Protein AF-A0ABD1HTP5-F1 (afdb_monomer)

Radius of gyration: 23.33 Å; Cα contacts (8 Å, |Δi|>4): 191; chains: 1; bounding box: 54×55×56 Å

Structure (mmCIF, N/CA/C/O backbone):
data_AF-A0ABD1HTP5-F1
#
_entry.id   AF-A0ABD1HTP5-F1
#
loop_
_atom_site.group_PDB
_atom_site.id
_atom_site.type_symbol
_atom_site.label_atom_id
_atom_site.label_alt_id
_atom_site.label_comp_id
_atom_site.label_asym_id
_atom_site.label_entity_id
_atom_site.label_seq_id
_atom_site.pdbx_PDB_ins_code
_atom_site.Cartn_x
_atom_site.Cartn_y
_atom_site.Cartn_z
_atom_site.occupancy
_atom_site.B_iso_or_equiv
_atom_site.auth_seq_id
_atom_site.auth_comp_id
_atom_site.auth_asym_id
_atom_site.auth_atom_id
_atom_site.pdbx_PDB_model_num
ATOM 1 N N . MET A 1 1 ? 13.073 -10.883 -16.642 1.00 30.11 1 MET A N 1
ATOM 2 C CA . MET A 1 1 ? 13.805 -9.661 -16.238 1.00 30.11 1 MET A CA 1
ATOM 3 C C . MET A 1 1 ? 13.783 -9.628 -14.729 1.00 30.11 1 MET A C 1
ATOM 5 O O . MET A 1 1 ? 12.700 -9.683 -14.165 1.00 30.11 1 MET A O 1
ATOM 9 N N . GLU A 1 2 ? 14.945 -9.640 -14.088 1.00 24.88 2 GLU A N 1
ATOM 10 C CA . GLU A 1 2 ? 15.027 -9.701 -12.629 1.00 24.88 2 GLU A CA 1
ATOM 11 C C . GLU A 1 2 ? 14.755 -8.311 -12.057 1.00 24.88 2 GLU A C 1
ATOM 13 O O . GLU A 1 2 ? 15.610 -7.430 -12.063 1.00 24.88 2 GLU A O 1
ATOM 18 N N . PHE A 1 3 ? 13.526 -8.103 -11.598 1.00 29.45 3 PHE A N 1
ATOM 19 C CA . PHE A 1 3 ? 13.296 -7.165 -10.514 1.00 29.45 3 PHE A CA 1
ATOM 20 C C . PHE A 1 3 ? 13.726 -7.912 -9.261 1.00 29.45 3 PHE A C 1
ATOM 22 O O . PHE A 1 3 ? 12.955 -8.727 -8.761 1.00 29.45 3 PHE A O 1
ATOM 29 N N . TYR A 1 4 ? 14.958 -7.717 -8.780 1.00 33.66 4 TYR A N 1
ATOM 30 C CA . TYR A 1 4 ? 15.240 -8.214 -7.438 1.00 33.66 4 TYR A CA 1
ATOM 31 C C . TYR A 1 4 ? 14.378 -7.376 -6.499 1.00 33.66 4 TYR A C 1
ATOM 33 O O . TYR A 1 4 ? 14.560 -6.166 -6.416 1.00 33.66 4 TYR A O 1
ATOM 41 N N . GLN A 1 5 ? 13.385 -8.002 -5.882 1.00 36.75 5 GLN A N 1
ATOM 42 C CA . GLN A 1 5 ? 12.885 -7.598 -4.576 1.00 36.75 5 GLN A CA 1
ATOM 43 C C . GLN A 1 5 ? 13.892 -8.144 -3.549 1.00 36.75 5 GLN A C 1
ATOM 45 O O . GLN A 1 5 ? 14.548 -9.159 -3.792 1.00 36.75 5 GLN A O 1
ATOM 50 N N . THR A 1 6 ? 14.131 -7.404 -2.473 1.00 35.84 6 THR A N 1
ATOM 51 C CA . THR A 1 6 ? 15.317 -7.516 -1.610 1.00 35.84 6 THR A CA 1
ATOM 52 C C . THR A 1 6 ? 15.242 -8.661 -0.606 1.00 35.84 6 THR A C 1
ATOM 54 O O . THR A 1 6 ? 14.397 -8.691 0.279 1.00 35.84 6 THR A O 1
ATOM 57 N N . LYS A 1 7 ? 16.146 -9.633 -0.749 1.00 36.25 7 LYS A N 1
ATOM 58 C CA . LYS A 1 7 ? 17.287 -9.883 0.140 1.00 36.25 7 LYS A CA 1
ATOM 59 C C . LYS A 1 7 ? 18.210 -10.872 -0.563 1.00 36.25 7 LYS A C 1
ATOM 61 O O . LYS A 1 7 ? 17.843 -11.999 -0.850 1.00 36.25 7 LYS A O 1
ATOM 66 N N . GLY A 1 8 ? 19.413 -10.394 -0.836 1.00 30.92 8 GLY A N 1
ATOM 67 C CA . GLY A 1 8 ? 20.577 -11.177 -1.204 1.00 30.92 8 GLY A CA 1
ATOM 68 C C . GLY A 1 8 ? 21.774 -10.431 -0.637 1.00 30.92 8 GLY A C 1
ATOM 69 O O . GLY A 1 8 ? 22.011 -9.273 -0.971 1.00 30.92 8 GLY A O 1
ATOM 70 N N . SER A 1 9 ? 22.463 -11.060 0.306 1.00 42.72 9 SER A N 1
ATOM 71 C CA . SER A 1 9 ? 23.685 -10.550 0.919 1.00 42.72 9 SER A CA 1
ATOM 72 C C . SER A 1 9 ? 24.765 -10.310 -0.141 1.00 42.72 9 SER A C 1
ATOM 74 O O . SER A 1 9 ? 25.333 -11.280 -0.631 1.00 42.72 9 SER A O 1
ATOM 76 N N . ALA A 1 10 ? 25.080 -9.045 -0.442 1.00 40.03 10 ALA A N 1
ATOM 77 C CA . ALA A 1 10 ? 26.445 -8.522 -0.610 1.00 40.03 10 ALA A CA 1
ATOM 78 C C . ALA A 1 10 ? 26.427 -7.037 -1.028 1.00 40.03 10 ALA A C 1
ATOM 80 O O . ALA A 1 10 ? 25.951 -6.693 -2.105 1.00 40.03 10 ALA A O 1
ATOM 81 N N . GLY A 1 11 ? 27.038 -6.178 -0.204 1.00 41.12 11 GLY A N 1
ATOM 82 C CA . GLY A 1 11 ? 27.537 -4.861 -0.618 1.00 41.12 11 GLY A CA 1
ATOM 83 C C . GLY A 1 11 ? 26.779 -3.652 -0.061 1.00 41.12 11 GLY A C 1
ATOM 84 O O . GLY A 1 11 ? 25.795 -3.211 -0.643 1.00 41.12 11 GLY A O 1
ATOM 85 N N . SER A 1 12 ? 27.354 -3.047 0.988 1.00 42.56 12 SER A N 1
ATOM 86 C CA . SER A 1 12 ? 26.985 -1.768 1.628 1.00 42.56 12 SER A CA 1
ATOM 87 C C . SER A 1 12 ? 25.948 -1.867 2.758 1.00 42.56 12 SER A C 1
ATOM 89 O O . SER A 1 12 ? 24.814 -2.290 2.561 1.00 42.56 12 SER A O 1
ATOM 91 N N . SER A 1 13 ? 26.359 -1.481 3.973 1.00 51.62 13 SER A N 1
ATOM 92 C CA . SER A 1 13 ? 25.491 -1.420 5.156 1.00 51.62 13 SER A CA 1
ATOM 93 C C . SER A 1 13 ? 24.371 -0.384 4.963 1.00 51.62 13 SER A C 1
ATOM 95 O O . SER A 1 13 ? 24.552 0.592 4.237 1.00 51.62 13 SER A O 1
ATOM 97 N N . ARG A 1 14 ? 23.222 -0.561 5.638 1.00 50.78 14 ARG A N 1
ATOM 98 C CA . ARG A 1 14 ? 22.054 0.353 5.597 1.00 50.78 14 ARG A CA 1
ATOM 99 C C . ARG A 1 14 ? 22.420 1.857 5.643 1.00 50.78 14 ARG A C 1
ATOM 101 O O . ARG A 1 14 ? 21.868 2.611 4.845 1.00 50.78 14 ARG A O 1
ATOM 108 N N . PRO A 1 15 ? 23.390 2.312 6.469 1.00 54.56 15 PRO A N 1
ATOM 109 C CA . PRO A 1 15 ? 23.844 3.706 6.459 1.00 54.56 15 PRO A CA 1
ATOM 110 C C . PRO A 1 15 ? 24.535 4.138 5.157 1.00 54.56 15 PRO A C 1
ATOM 112 O O . PRO A 1 15 ? 24.412 5.284 4.743 1.00 54.56 15 PRO A O 1
ATOM 115 N N . ALA A 1 16 ? 25.269 3.242 4.500 1.00 58.47 16 ALA A N 1
ATOM 116 C CA . ALA A 1 16 ? 26.078 3.562 3.331 1.00 58.47 16 ALA A CA 1
ATOM 117 C C . ALA A 1 16 ? 25.258 3.632 2.028 1.00 58.47 16 ALA A C 1
ATOM 119 O O . ALA A 1 16 ? 25.588 4.431 1.153 1.00 58.47 16 ALA A O 1
ATOM 120 N N . GLN A 1 17 ? 24.161 2.876 1.906 1.00 54.62 17 GLN A N 1
ATOM 121 C CA . GLN A 1 17 ? 23.213 3.038 0.791 1.00 54.62 17 GLN A CA 1
ATOM 122 C C . GLN A 1 17 ? 22.410 4.341 0.905 1.00 54.62 17 GLN A C 1
ATOM 124 O O . GLN A 1 17 ? 22.293 5.066 -0.082 1.00 54.62 17 GLN A O 1
ATOM 129 N N . LEU A 1 18 ? 21.923 4.668 2.108 1.00 59.44 18 LEU A N 1
ATOM 130 C CA . LEU A 1 18 ? 21.241 5.937 2.386 1.00 59.44 18 LEU A CA 1
ATOM 131 C C . LEU A 1 18 ? 22.164 7.129 2.112 1.00 59.44 18 LEU A C 1
ATOM 133 O O . LEU A 1 18 ? 21.825 7.978 1.294 1.00 59.44 18 LEU A O 1
ATOM 137 N N . ALA A 1 19 ? 23.382 7.112 2.660 1.00 64.88 19 ALA A N 1
ATOM 138 C CA . ALA A 1 19 ? 24.365 8.170 2.433 1.00 64.88 19 ALA A CA 1
ATOM 139 C C . ALA A 1 19 ? 24.792 8.296 0.959 1.00 64.88 19 ALA A C 1
ATOM 141 O O . ALA A 1 19 ? 25.148 9.382 0.507 1.00 64.88 19 ALA A O 1
ATOM 142 N N . SER A 1 20 ? 24.793 7.200 0.191 1.00 64.62 20 SER A N 1
ATOM 143 C CA . SER A 1 20 ? 25.080 7.254 -1.247 1.00 64.62 20 SER A CA 1
ATOM 144 C C . SER A 1 20 ? 23.920 7.843 -2.050 1.00 64.62 20 SER A C 1
ATOM 146 O O . SER A 1 20 ? 24.175 8.501 -3.054 1.00 64.62 20 SER A O 1
ATOM 148 N N . MET A 1 21 ? 22.671 7.602 -1.642 1.00 62.81 21 MET A N 1
ATOM 149 C CA . MET A 1 21 ? 21.487 8.146 -2.312 1.00 62.81 21 MET A CA 1
ATOM 150 C C . MET A 1 21 ? 21.296 9.630 -1.988 1.00 62.81 21 MET A C 1
ATOM 152 O O . MET A 1 21 ? 21.032 10.412 -2.894 1.00 62.81 21 MET A O 1
ATOM 156 N N . GLU A 1 22 ? 21.497 10.028 -0.731 1.00 65.75 22 GLU A N 1
ATOM 157 C CA . GLU A 1 22 ? 21.506 11.437 -0.308 1.00 65.75 22 GLU A CA 1
ATOM 158 C C . GLU A 1 22 ? 22.538 12.235 -1.120 1.00 65.75 22 GLU A C 1
ATOM 160 O O . GLU A 1 22 ? 22.186 13.211 -1.774 1.00 65.75 22 GLU A O 1
ATOM 165 N N . LYS A 1 23 ? 23.769 11.719 -1.253 1.00 63.28 23 LYS A N 1
ATOM 166 C CA . LYS A 1 23 ? 24.810 12.332 -2.100 1.00 63.28 23 LYS A CA 1
ATOM 167 C C . LYS A 1 23 ? 24.449 12.425 -3.586 1.00 63.28 23 LYS A C 1
ATOM 169 O O . LYS A 1 23 ? 24.935 13.328 -4.258 1.00 63.28 23 LYS A O 1
ATOM 174 N N . LEU A 1 24 ? 23.667 11.485 -4.125 1.00 58.06 24 LEU A N 1
ATOM 175 C CA . LEU A 1 24 ? 23.221 11.516 -5.527 1.00 58.06 24 LEU A CA 1
ATOM 176 C C . LEU A 1 24 ? 22.104 12.539 -5.752 1.00 58.06 24 LEU A C 1
ATOM 178 O O . LEU A 1 24 ? 22.014 13.108 -6.836 1.00 58.06 24 LEU A O 1
ATOM 182 N N . LEU A 1 25 ? 21.268 12.775 -4.740 1.00 55.31 25 LEU A N 1
ATOM 183 C CA . LEU A 1 25 ? 20.234 13.807 -4.768 1.00 55.31 25 LEU A CA 1
ATOM 184 C C . LEU A 1 25 ? 20.847 15.209 -4.640 1.00 55.31 25 LEU A C 1
ATOM 186 O O . LEU A 1 25 ? 20.409 16.117 -5.342 1.00 55.31 25 LEU A O 1
ATOM 190 N N . ASP A 1 26 ? 21.915 15.351 -3.852 1.00 53.19 26 ASP A N 1
ATOM 191 C CA . ASP A 1 26 ? 22.647 16.615 -3.678 1.00 53.19 26 ASP A CA 1
ATOM 192 C C . ASP A 1 26 ? 23.455 17.034 -4.925 1.00 53.19 26 ASP A C 1
ATOM 194 O O . ASP A 1 26 ? 23.770 18.208 -5.107 1.00 53.19 26 ASP A O 1
ATOM 198 N N . GLN A 1 27 ? 23.793 16.096 -5.819 1.00 45.62 27 GLN A N 1
ATOM 199 C CA . GLN A 1 27 ? 24.573 16.374 -7.036 1.00 45.62 27 GLN A CA 1
ATOM 200 C C . GLN A 1 27 ? 23.759 17.011 -8.181 1.00 45.62 27 GLN A C 1
ATOM 202 O O . GLN A 1 27 ? 24.355 17.419 -9.179 1.00 45.62 27 GLN A O 1
ATOM 207 N N . GLU A 1 28 ? 22.427 17.126 -8.065 1.00 44.72 28 GLU A N 1
ATOM 208 C CA . GLU A 1 28 ? 21.581 17.818 -9.059 1.00 44.72 28 GLU A CA 1
ATOM 209 C C . GLU A 1 28 ? 21.393 19.331 -8.777 1.00 44.72 28 GLU A C 1
ATOM 211 O O . GLU A 1 28 ? 20.853 20.019 -9.645 1.00 44.72 28 GLU A O 1
ATOM 216 N N . ASP A 1 29 ? 21.880 19.877 -7.650 1.00 38.38 29 ASP A N 1
ATOM 217 C CA . ASP A 1 29 ? 21.783 21.312 -7.330 1.00 38.38 29 ASP A CA 1
ATOM 218 C C . ASP A 1 29 ? 23.141 22.028 -7.433 1.00 38.38 29 ASP A C 1
ATOM 220 O O . ASP A 1 29 ? 24.016 21.941 -6.571 1.00 38.38 29 ASP A O 1
ATOM 224 N N . HIS A 1 30 ? 23.315 22.811 -8.499 1.00 36.47 30 HIS A N 1
ATOM 225 C CA . HIS A 1 30 ? 24.341 23.848 -8.550 1.00 36.47 30 HIS A CA 1
ATOM 226 C C . HIS A 1 30 ? 23.697 25.206 -8.271 1.00 36.47 30 HIS A C 1
ATOM 228 O O . HIS A 1 30 ? 23.290 25.914 -9.190 1.00 36.47 30 HIS A O 1
ATOM 234 N N . SER A 1 31 ? 23.588 25.546 -6.985 1.00 33.09 31 SER A N 1
ATOM 235 C CA . SER A 1 31 ? 23.608 26.909 -6.436 1.00 33.09 31 SER A CA 1
ATOM 236 C C . SER A 1 31 ? 23.800 26.810 -4.921 1.00 33.09 31 SER A C 1
ATOM 238 O O . SER A 1 31 ? 22.981 26.245 -4.209 1.00 33.09 31 SER A O 1
ATOM 240 N N . THR A 1 32 ? 24.940 27.305 -4.457 1.00 37.44 32 THR A N 1
ATOM 241 C CA . THR A 1 32 ? 25.409 27.308 -3.069 1.00 37.44 32 THR A CA 1
ATOM 242 C C . THR A 1 32 ? 24.556 28.208 -2.172 1.00 37.44 32 THR A C 1
ATOM 244 O O . THR A 1 32 ? 24.411 29.380 -2.506 1.00 37.44 32 THR A O 1
ATOM 247 N N . ASP A 1 33 ? 24.117 27.723 -1.007 1.00 29.59 33 ASP A N 1
ATOM 248 C CA . ASP A 1 33 ? 24.517 28.314 0.281 1.00 29.59 33 ASP A CA 1
ATOM 249 C C . ASP A 1 33 ? 24.257 27.344 1.448 1.00 29.59 33 ASP A C 1
ATOM 251 O O . ASP A 1 33 ? 23.371 26.492 1.381 1.00 29.59 33 ASP A O 1
ATOM 255 N N . GLY A 1 34 ? 25.100 27.417 2.476 1.00 36.75 34 GLY A N 1
ATOM 256 C CA . GLY A 1 34 ? 25.217 26.406 3.527 1.00 36.75 34 GLY A CA 1
ATOM 257 C C . GLY A 1 34 ? 24.045 26.343 4.509 1.00 36.75 34 GLY A C 1
ATOM 258 O O . GLY A 1 34 ? 23.500 27.367 4.903 1.00 36.75 34 GLY A O 1
ATOM 259 N N . LEU A 1 35 ? 23.724 25.130 4.973 1.00 30.05 35 LEU A N 1
ATOM 260 C CA . LEU A 1 35 ? 22.985 24.888 6.214 1.00 30.05 35 LEU A CA 1
ATOM 261 C C . LEU A 1 35 ? 23.272 23.485 6.769 1.00 30.05 35 LEU A C 1
ATOM 263 O O . LEU A 1 35 ? 23.691 22.569 6.068 1.00 30.05 35 LEU A O 1
ATOM 267 N N . GLU A 1 36 ? 23.139 23.409 8.084 1.00 29.23 36 GLU A N 1
ATOM 268 C CA . GLU A 1 36 ? 23.767 22.496 9.031 1.00 29.23 36 GLU A CA 1
ATOM 269 C C . GLU A 1 36 ? 23.431 21.005 8.862 1.00 29.23 36 GLU A C 1
ATOM 271 O O . GLU A 1 36 ? 22.380 20.611 8.360 1.00 29.23 36 GLU A O 1
ATOM 276 N N . LYS A 1 37 ? 24.344 20.156 9.362 1.00 32.12 37 LYS A N 1
ATOM 277 C CA . LYS A 1 37 ? 24.152 18.709 9.533 1.00 32.12 37 LYS A CA 1
ATOM 278 C C . LYS A 1 37 ? 22.992 18.449 10.500 1.00 32.12 37 LYS A C 1
ATOM 280 O O . LYS A 1 37 ? 23.215 18.304 11.700 1.00 32.12 37 LYS A O 1
ATOM 285 N N . ASN A 1 38 ? 21.775 18.345 9.980 1.00 30.09 38 ASN A N 1
ATOM 286 C CA . ASN A 1 38 ? 20.649 17.856 10.760 1.00 30.09 38 ASN A CA 1
ATOM 287 C C . ASN A 1 38 ? 20.789 16.348 10.988 1.00 30.09 38 ASN A C 1
ATOM 289 O O . ASN A 1 38 ? 20.780 15.534 10.065 1.00 30.09 38 ASN A O 1
ATOM 293 N N . SER A 1 39 ? 20.942 16.001 12.262 1.00 32.19 39 SER A N 1
ATOM 294 C CA . SER A 1 39 ? 20.705 14.676 12.817 1.00 32.19 39 SER A CA 1
ATOM 295 C C . SER A 1 39 ? 19.379 14.092 12.322 1.00 32.19 39 SER A C 1
ATOM 297 O O .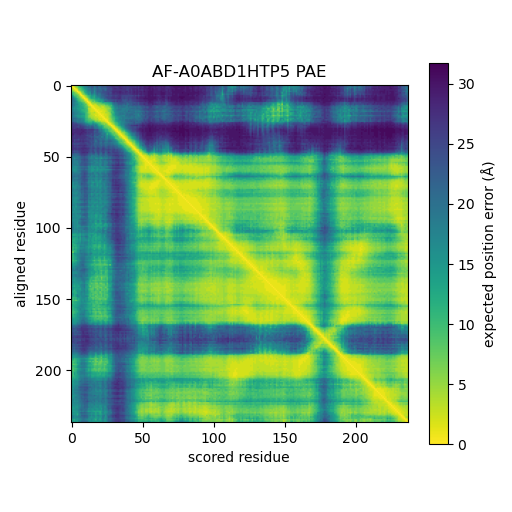 SER A 1 39 ? 18.397 14.817 12.170 1.00 32.19 39 SER A O 1
ATOM 299 N N . LEU A 1 40 ? 19.382 12.771 12.110 1.00 30.77 40 LEU A N 1
ATOM 300 C CA . LEU A 1 40 ? 18.222 11.936 11.781 1.00 30.77 40 LEU A CA 1
ATOM 301 C C . LEU A 1 40 ? 16.963 12.427 12.514 1.00 30.77 40 LEU A C 1
ATOM 303 O O . LEU A 1 40 ? 17.037 12.610 13.734 1.00 30.77 40 LEU A O 1
ATOM 307 N N . PRO A 1 41 ? 15.816 12.593 11.828 1.00 29.52 41 PRO A N 1
ATOM 308 C CA . PRO A 1 41 ? 14.569 12.835 12.524 1.00 29.52 41 PRO A CA 1
ATOM 309 C C . PRO A 1 41 ? 14.328 11.635 13.435 1.00 29.52 41 PRO A C 1
ATOM 311 O O . PRO A 1 41 ? 14.107 10.516 12.965 1.00 29.52 41 PRO A O 1
ATOM 314 N N . GLN A 1 42 ? 14.403 11.857 14.748 1.00 27.84 42 GLN A N 1
ATOM 315 C CA . GLN A 1 42 ? 13.669 10.996 15.655 1.00 27.84 42 GLN A CA 1
ATOM 316 C C . GLN A 1 42 ? 12.217 11.063 15.192 1.00 27.84 42 GLN A C 1
ATOM 318 O O . GLN A 1 42 ? 11.708 12.154 14.932 1.00 27.84 42 GLN A O 1
ATOM 323 N N . GLU A 1 43 ? 11.588 9.903 15.006 1.00 37.31 43 GLU A N 1
ATOM 324 C CA . GLU A 1 43 ? 10.147 9.827 14.802 1.00 37.31 43 GLU A CA 1
ATOM 325 C C . GLU A 1 43 ? 9.482 10.369 16.074 1.00 37.31 43 GLU A C 1
ATOM 327 O O . GLU A 1 43 ? 9.099 9.623 16.972 1.00 37.31 43 GLU A O 1
ATOM 332 N N . GLU A 1 44 ? 9.365 11.692 16.172 1.00 29.36 44 GLU A N 1
ATOM 333 C CA . GLU A 1 44 ? 8.285 12.302 16.918 1.00 29.36 44 GLU A CA 1
ATOM 334 C C . GLU A 1 44 ? 7.028 11.699 16.314 1.00 29.36 44 GLU A C 1
ATOM 336 O O . GLU A 1 44 ? 6.756 11.908 15.131 1.00 29.36 44 GLU A O 1
ATOM 341 N N . ASN A 1 45 ? 6.325 10.872 17.095 1.00 32.84 45 ASN A N 1
ATOM 342 C CA . ASN A 1 45 ? 5.004 10.376 16.741 1.00 32.84 45 ASN A CA 1
ATOM 343 C C . ASN A 1 45 ? 4.210 11.590 16.262 1.00 32.84 45 ASN A C 1
ATOM 345 O O . ASN A 1 45 ? 3.853 12.418 17.104 1.00 32.84 45 ASN A O 1
ATOM 349 N N . PRO A 1 46 ? 3.942 11.752 14.952 1.00 32.81 46 PRO A N 1
ATOM 350 C CA . PRO A 1 46 ? 3.096 12.842 14.543 1.00 32.81 46 P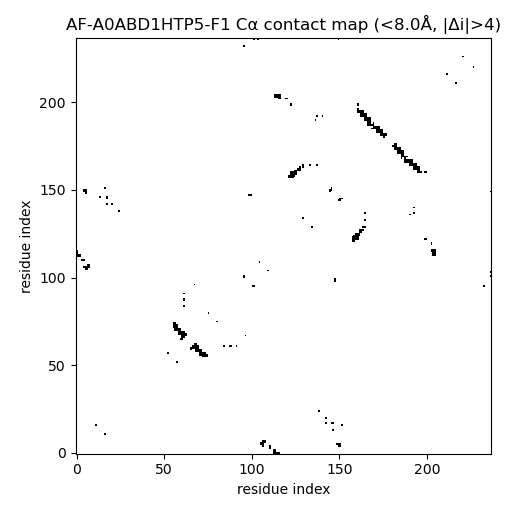RO A CA 1
ATOM 351 C C . PRO A 1 46 ? 1.761 12.486 15.168 1.00 32.81 46 PRO A C 1
ATOM 353 O O . PRO A 1 46 ? 1.198 11.432 14.854 1.00 32.81 46 PRO A O 1
ATOM 356 N N . THR A 1 47 ? 1.308 13.298 16.119 1.00 39.69 47 THR A N 1
ATOM 357 C CA . THR A 1 47 ? -0.028 13.211 16.688 1.00 39.69 47 THR A CA 1
ATOM 358 C C . THR A 1 47 ? -0.962 13.298 15.493 1.00 39.69 47 THR A C 1
ATOM 360 O O . THR A 1 47 ? -1.214 14.378 14.964 1.00 39.69 47 THR A O 1
ATOM 363 N N . LYS A 1 48 ? -1.341 12.142 14.936 1.00 56.50 48 LYS A N 1
ATOM 364 C CA . LYS A 1 48 ? -2.151 12.062 13.727 1.00 56.50 48 LYS A CA 1
ATOM 365 C C . LYS A 1 48 ? -3.442 12.755 14.113 1.00 56.50 48 LYS A C 1
ATOM 367 O O . LYS A 1 48 ? -4.188 12.193 14.909 1.00 56.50 48 LYS A O 1
ATOM 372 N N . GLU A 1 49 ? -3.683 13.961 13.602 1.00 63.09 49 GLU A N 1
ATOM 373 C CA . GLU A 1 49 ? -4.934 14.666 13.855 1.00 63.09 49 GLU A CA 1
ATOM 374 C C . GLU A 1 49 ? -6.083 13.742 13.447 1.00 63.09 49 GLU A C 1
ATOM 376 O O . GLU A 1 49 ? -6.284 13.424 12.266 1.00 63.09 49 GLU A O 1
ATOM 381 N N . LEU A 1 50 ? -6.776 13.213 14.454 1.00 78.06 50 LEU A N 1
ATOM 382 C CA . LEU A 1 50 ? -7.832 12.246 14.240 1.00 78.06 50 LEU A CA 1
ATOM 383 C C . LEU A 1 50 ? -8.988 12.947 13.536 1.00 78.06 50 LEU A C 1
ATOM 385 O O . LEU A 1 50 ? -9.399 14.056 13.884 1.00 78.06 50 LEU A O 1
ATOM 389 N N . LYS A 1 51 ? -9.520 12.292 12.506 1.00 82.31 51 LYS A N 1
ATOM 390 C CA . LYS A 1 51 ? -10.650 12.838 11.762 1.00 82.31 51 LYS A CA 1
ATOM 391 C C . LYS A 1 51 ? -11.883 12.843 12.656 1.00 82.31 51 LYS A C 1
ATOM 393 O O . LYS A 1 51 ? -12.116 11.911 13.418 1.00 82.31 51 LYS A O 1
ATOM 398 N N . LYS A 1 52 ? -12.733 13.855 12.490 1.00 85.44 52 LYS A N 1
ATOM 399 C CA . LYS A 1 52 ? -14.073 13.824 13.083 1.00 85.44 52 LYS A CA 1
ATOM 400 C C . LYS A 1 52 ? -14.832 12.618 12.525 1.00 85.44 52 LYS A C 1
ATOM 402 O O . LYS A 1 52 ? -14.921 12.453 11.307 1.00 85.44 52 LYS A O 1
ATOM 407 N N . LEU A 1 53 ? -15.339 11.777 13.420 1.00 87.38 53 LEU A N 1
ATOM 408 C CA . LEU A 1 53 ? -16.109 10.591 13.065 1.00 87.38 53 LEU A CA 1
ATOM 409 C C . LEU A 1 53 ? -17.592 10.949 12.875 1.00 87.38 53 LEU A C 1
ATOM 411 O O . LEU A 1 53 ? -18.085 11.874 13.525 1.00 87.38 53 LEU A O 1
ATOM 415 N N . PRO A 1 54 ? -18.315 10.240 11.991 1.00 90.88 54 PRO A N 1
ATOM 416 C CA . PRO A 1 54 ? -19.762 10.368 11.899 1.00 90.88 54 PRO A CA 1
ATOM 417 C C . PRO A 1 54 ? -20.449 9.868 13.186 1.00 90.88 54 PRO A C 1
ATOM 419 O O . PRO A 1 54 ? -19.854 9.096 13.946 1.00 90.88 54 PRO A O 1
ATOM 422 N N . PRO A 1 55 ? -21.713 10.266 13.427 1.00 89.75 55 PRO A N 1
ATOM 423 C CA . PRO A 1 55 ? -22.488 9.774 14.563 1.00 89.75 55 PRO A CA 1
ATOM 424 C C . PRO A 1 55 ? -22.559 8.242 14.572 1.00 89.75 55 PRO A C 1
ATOM 426 O O . PRO A 1 55 ? -22.763 7.625 13.528 1.00 89.75 55 PRO A O 1
ATOM 429 N N . GLY A 1 56 ? -22.409 7.628 15.748 1.00 91.25 56 GLY A N 1
ATOM 430 C CA . GLY A 1 56 ? -22.436 6.167 15.901 1.00 91.25 56 GLY A CA 1
ATOM 431 C C . GLY A 1 56 ? -21.063 5.488 15.871 1.00 91.25 56 GLY A C 1
ATOM 432 O O . GLY A 1 56 ? -20.987 4.277 16.060 1.00 91.25 56 GLY A O 1
ATOM 433 N N . LEU A 1 57 ? -19.975 6.237 15.665 1.00 94.38 57 LEU A N 1
ATOM 434 C CA . LEU A 1 57 ? -18.603 5.729 15.730 1.00 94.38 57 LEU A CA 1
ATOM 435 C C . LEU A 1 57 ? -17.800 6.462 16.808 1.00 94.38 57 LEU A C 1
ATOM 437 O O . LEU A 1 57 ? -17.984 7.659 17.027 1.00 94.38 57 LEU A O 1
ATOM 441 N N . LYS A 1 58 ? -16.882 5.746 17.459 1.00 93.75 58 LYS A N 1
ATOM 442 C CA . LYS A 1 58 ? -15.932 6.307 18.426 1.00 93.75 58 LYS A CA 1
ATOM 443 C C . LYS A 1 58 ? -14.537 5.722 18.237 1.00 93.75 58 LYS A C 1
ATOM 445 O O . LYS A 1 58 ? -14.383 4.634 17.681 1.00 93.75 58 LYS A O 1
ATOM 450 N N . TYR A 1 59 ? -13.539 6.453 18.718 1.00 92.88 59 TYR A N 1
ATOM 451 C CA . TYR A 1 59 ? -12.181 5.940 18.834 1.00 92.88 59 TYR A CA 1
ATOM 452 C C . TYR A 1 59 ? -12.042 5.078 20.090 1.00 92.88 59 TYR A C 1
ATOM 454 O O . TYR A 1 59 ? -12.556 5.426 21.152 1.00 92.88 59 TYR A O 1
ATOM 462 N N . ALA A 1 60 ? -11.338 3.964 19.941 1.00 92.25 60 ALA A N 1
ATOM 463 C CA . ALA A 1 60 ? -10.758 3.179 21.020 1.00 92.25 60 ALA A CA 1
ATOM 464 C C . ALA A 1 60 ? -9.269 2.970 20.713 1.00 92.25 60 ALA A C 1
ATOM 466 O O . ALA A 1 60 ? -8.826 3.217 19.590 1.00 92.25 60 ALA A O 1
ATOM 467 N N . TYR A 1 61 ? -8.488 2.535 21.695 1.00 92.31 61 TYR A N 1
ATOM 468 C CA . TYR A 1 61 ? -7.030 2.512 21.589 1.00 92.31 61 TYR A CA 1
ATOM 469 C C . TYR A 1 61 ? -6.483 1.166 22.045 1.00 92.31 61 TYR A C 1
ATOM 471 O O . TYR A 1 61 ? -6.870 0.667 23.097 1.00 92.31 61 TYR A O 1
ATOM 479 N N . LEU A 1 62 ? -5.601 0.579 21.233 1.00 90.44 62 LEU A N 1
ATOM 480 C CA . LEU A 1 62 ? -4.928 -0.689 21.550 1.00 90.44 62 LEU A CA 1
ATOM 481 C C . LEU A 1 62 ? -3.541 -0.479 22.170 1.00 90.44 62 LEU A C 1
ATOM 483 O O . LEU A 1 62 ? -2.945 -1.415 22.699 1.00 90.44 62 LEU A O 1
ATOM 487 N N . GLY A 1 63 ? -2.989 0.727 22.051 1.00 85.81 63 GLY A N 1
ATOM 488 C CA . GLY A 1 63 ? -1.701 1.093 22.616 1.00 85.81 63 GLY A CA 1
ATOM 489 C C . GLY A 1 63 ? -1.840 1.924 23.892 1.00 85.81 63 GLY A C 1
ATOM 490 O O . GLY A 1 63 ? -2.898 2.471 24.202 1.00 85.81 63 GLY A O 1
ATOM 491 N N . LYS A 1 64 ? -0.738 2.033 24.641 1.00 84.25 64 LYS A N 1
ATOM 492 C CA . LYS A 1 64 ? -0.645 2.937 25.799 1.00 84.25 64 LYS A CA 1
ATOM 493 C C . LYS A 1 64 ? -0.727 4.392 25.335 1.00 84.25 64 LYS A C 1
ATOM 495 O O . LYS A 1 64 ? -0.407 4.673 24.183 1.00 84.25 64 LYS A O 1
ATOM 500 N N . GLU A 1 65 ? -1.126 5.295 26.229 1.00 84.12 65 GLU A N 1
ATOM 501 C CA . GLU A 1 65 ? -1.148 6.745 25.956 1.00 84.12 65 GLU A CA 1
ATOM 502 C C . GLU A 1 65 ? -1.965 7.109 24.701 1.00 84.12 65 GLU A C 1
ATOM 504 O O . GLU A 1 65 ? -1.564 7.953 23.909 1.00 84.12 65 GLU A O 1
ATOM 509 N N . GLU A 1 66 ? -3.097 6.426 24.487 1.00 83.00 66 GLU A N 1
ATOM 510 C CA . GLU A 1 66 ? -3.984 6.652 23.332 1.00 83.00 66 GLU A CA 1
ATOM 511 C C . GLU A 1 66 ? -3.303 6.441 21.963 1.00 83.00 66 GLU A C 1
ATOM 513 O O . GLU A 1 66 ? -3.685 7.006 20.936 1.00 83.00 66 GLU A O 1
ATOM 518 N N . THR A 1 67 ? -2.293 5.572 21.915 1.00 85.38 67 THR A N 1
ATOM 519 C CA . THR A 1 67 ? -1.677 5.149 20.654 1.00 85.38 67 THR A CA 1
ATOM 520 C C . THR A 1 67 ? -2.479 4.027 19.985 1.00 85.38 67 THR A C 1
ATOM 522 O O . THR A 1 67 ? -3.282 3.334 20.609 1.00 85.38 67 THR A O 1
ATOM 525 N N . MET A 1 68 ? -2.265 3.835 18.678 1.00 86.00 68 MET A N 1
ATOM 526 C CA . MET A 1 68 ? -2.932 2.793 17.876 1.00 86.00 68 MET A CA 1
ATOM 527 C C . MET A 1 68 ? -4.474 2.895 17.897 1.00 86.00 68 MET A C 1
ATOM 529 O O . MET A 1 68 ? -5.156 1.992 18.394 1.00 86.00 68 MET A O 1
ATOM 533 N N . PRO A 1 69 ? -5.034 3.998 17.361 1.00 90.69 69 PRO A N 1
ATOM 534 C CA . PRO A 1 69 ? -6.473 4.219 17.334 1.00 90.69 69 PRO A CA 1
ATOM 535 C C . PRO A 1 69 ? -7.177 3.212 16.418 1.00 90.69 69 PRO A C 1
ATOM 537 O O . PRO A 1 69 ? -6.800 3.031 15.258 1.00 90.69 69 PRO A O 1
ATOM 540 N N . VAL A 1 70 ? -8.258 2.627 16.919 1.00 91.44 70 VAL A N 1
ATOM 541 C CA . VAL A 1 70 ? -9.241 1.846 16.164 1.00 91.44 70 VAL A CA 1
ATOM 542 C C . VAL A 1 70 ? -10.596 2.541 16.223 1.00 91.44 70 VAL A C 1
ATOM 544 O O . VAL A 1 70 ? -10.917 3.231 17.188 1.00 91.44 70 VAL A O 1
ATOM 547 N N . ILE A 1 71 ? -11.398 2.385 15.173 1.00 93.50 71 ILE A N 1
ATOM 548 C CA . ILE A 1 71 ? -12.746 2.953 15.115 1.00 93.50 71 ILE A CA 1
ATOM 549 C C . ILE A 1 71 ? -13.735 1.826 15.386 1.00 93.50 71 ILE A C 1
ATOM 551 O O . ILE A 1 71 ? -13.767 0.843 14.647 1.00 93.50 71 ILE A O 1
ATOM 555 N N . ILE A 1 72 ? -14.543 1.982 16.430 1.00 94.31 72 ILE A N 1
ATOM 556 C CA . ILE A 1 72 ? -15.577 1.020 16.816 1.00 94.31 72 ILE A CA 1
ATOM 557 C C . ILE A 1 72 ? -16.947 1.694 16.856 1.00 94.31 72 ILE A C 1
ATOM 559 O O . ILE A 1 72 ? -17.061 2.921 16.897 1.00 94.31 72 ILE A O 1
ATOM 563 N N . ASN A 1 73 ? -18.006 0.889 16.835 1.00 94.44 73 ASN A N 1
ATOM 564 C CA . ASN A 1 73 ? -19.365 1.399 16.968 1.00 94.44 73 ASN A CA 1
ATOM 565 C C . ASN A 1 73 ? -19.591 1.915 18.401 1.00 94.44 73 ASN A C 1
ATOM 567 O O . ASN A 1 73 ? -19.318 1.217 19.377 1.00 94.44 73 ASN A O 1
ATOM 571 N N . SER A 1 74 ? -20.088 3.145 18.532 1.00 94.06 74 SER A N 1
ATOM 572 C CA . SER A 1 74 ? -20.315 3.794 19.826 1.00 94.06 74 SER A CA 1
ATOM 573 C C . SER A 1 74 ? -21.516 3.233 20.594 1.00 94.06 74 SER A C 1
ATOM 575 O O . SER A 1 74 ? -21.679 3.550 21.766 1.00 94.06 74 SER A O 1
ATOM 577 N N . GLN A 1 75 ? -22.362 2.431 19.944 1.00 94.88 75 GLN A N 1
ATOM 578 C CA . GLN A 1 75 ? -23.555 1.798 20.516 1.00 94.88 75 GLN A CA 1
ATOM 579 C C . GLN A 1 75 ? -23.292 0.369 21.022 1.00 94.88 75 GLN A C 1
ATOM 581 O O . GLN A 1 75 ? -24.231 -0.336 21.394 1.00 94.88 75 GLN A O 1
ATOM 586 N N . LEU A 1 76 ? -22.038 -0.098 21.010 1.00 93.62 76 LEU A N 1
ATOM 587 C CA . LEU A 1 76 ? -21.694 -1.391 21.597 1.00 93.62 76 LEU A CA 1
ATOM 588 C C . LEU A 1 76 ? -21.963 -1.374 23.106 1.00 93.62 76 LEU A C 1
ATOM 590 O O . LEU A 1 76 ? -21.614 -0.432 23.811 1.00 93.62 76 LEU A O 1
ATOM 594 N N . THR A 1 77 ? -22.574 -2.445 23.609 1.00 95.75 77 THR A N 1
ATOM 595 C CA . THR A 1 77 ? -22.669 -2.695 25.052 1.00 95.75 77 THR A CA 1
ATOM 596 C C . THR A 1 77 ? -21.273 -2.917 25.625 1.00 95.75 77 THR A C 1
ATOM 598 O O . THR A 1 77 ? -20.466 -3.574 24.964 1.00 95.75 77 THR A O 1
ATOM 601 N N . GLN A 1 78 ? -21.034 -2.505 26.870 1.00 94.38 78 GLN A N 1
ATOM 602 C CA . GLN A 1 78 ? -19.727 -2.619 27.526 1.00 94.38 78 GLN A CA 1
ATOM 603 C C . GLN A 1 78 ? -19.087 -4.016 27.389 1.00 94.38 78 GLN A C 1
ATOM 605 O O . GLN A 1 78 ? -17.945 -4.119 26.959 1.00 94.38 78 GLN A O 1
ATOM 610 N N . GLY A 1 79 ? -19.834 -5.100 27.636 1.00 96.25 79 GLY A N 1
ATOM 611 C CA . GLY A 1 79 ? -19.292 -6.462 27.502 1.00 96.25 79 GLY A CA 1
ATOM 612 C C . GLY A 1 79 ? -18.822 -6.814 26.081 1.00 96.25 79 GLY A C 1
ATOM 613 O O . G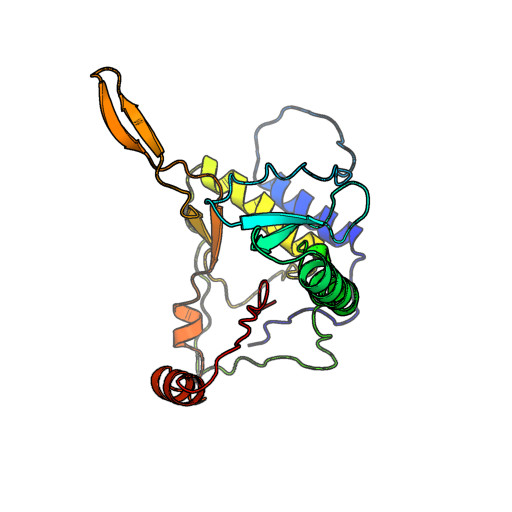LY A 1 79 ? -17.748 -7.378 25.906 1.00 96.25 79 GLY A O 1
ATOM 614 N N . ARG A 1 80 ? -19.578 -6.416 25.047 1.00 94.00 80 ARG A N 1
ATOM 615 C CA . ARG A 1 80 ? -19.191 -6.628 23.636 1.00 94.00 80 ARG A CA 1
ATOM 616 C C . ARG A 1 80 ? -17.984 -5.792 23.234 1.00 94.00 80 ARG A C 1
ATOM 618 O O . ARG A 1 80 ? -17.179 -6.232 22.420 1.00 94.00 80 ARG A O 1
ATOM 625 N N . GLU A 1 81 ? -17.888 -4.579 23.764 1.00 95.12 81 GLU A N 1
ATOM 626 C CA . GLU A 1 81 ? -16.727 -3.721 23.554 1.00 95.12 81 GLU A CA 1
ATOM 627 C C . GLU A 1 81 ? -15.473 -4.358 24.158 1.00 95.12 81 GLU A C 1
ATOM 629 O O . GLU A 1 81 ? -14.473 -4.496 23.461 1.00 95.12 81 GLU A O 1
ATOM 634 N N . GLU A 1 82 ? -15.542 -4.845 25.396 1.00 95.62 82 GLU A N 1
ATOM 635 C CA . GLU A 1 82 ? -14.429 -5.545 26.046 1.00 95.62 82 GLU A CA 1
ATOM 636 C C . GLU A 1 82 ? -14.014 -6.820 25.290 1.00 95.62 82 GLU A C 1
ATOM 638 O O . GLU A 1 82 ? -12.824 -7.080 25.110 1.00 95.62 82 GLU A O 1
ATOM 643 N N . GLU A 1 83 ? -14.975 -7.614 24.811 1.00 95.81 83 GLU A N 1
ATOM 644 C CA . GLU A 1 83 ? -14.704 -8.794 23.979 1.00 95.81 83 GLU A CA 1
ATOM 645 C C . GLU A 1 83 ? -14.021 -8.428 22.655 1.00 95.81 83 GLU A C 1
ATOM 647 O O . GLU A 1 83 ? -13.030 -9.060 22.275 1.00 95.81 83 GLU A O 1
ATOM 652 N N . LEU A 1 84 ? -14.511 -7.390 21.971 1.00 94.62 84 LEU A N 1
ATOM 653 C CA . LEU A 1 84 ? -13.917 -6.889 20.733 1.00 94.62 84 LEU A CA 1
ATOM 654 C C . LEU A 1 84 ? -12.478 -6.423 20.968 1.00 94.62 84 LEU A C 1
ATOM 656 O O . LEU A 1 84 ? -11.580 -6.813 20.221 1.00 94.62 84 LEU A O 1
ATOM 660 N N . MET A 1 85 ? -12.249 -5.632 22.016 1.00 95.19 85 MET A N 1
ATOM 661 C CA . MET A 1 85 ? -10.924 -5.109 22.341 1.00 95.19 85 MET A CA 1
ATOM 662 C C . MET A 1 85 ? -9.933 -6.236 22.636 1.00 95.19 85 MET A C 1
ATOM 664 O O . MET A 1 85 ? -8.853 -6.240 22.054 1.00 95.19 85 MET A O 1
ATOM 668 N N . LYS A 1 86 ? -10.324 -7.271 23.393 1.00 95.44 86 LYS A N 1
ATOM 669 C CA . LYS A 1 86 ? -9.474 -8.457 23.629 1.00 95.44 86 LYS A CA 1
ATOM 670 C C . LYS A 1 86 ? -9.063 -9.159 22.333 1.00 95.44 86 LYS A C 1
ATOM 672 O O . LYS A 1 86 ? -7.926 -9.615 22.195 1.00 95.44 86 LYS A O 1
ATOM 677 N N . VAL A 1 87 ? -9.981 -9.276 21.370 1.00 94.50 87 VAL A N 1
ATOM 678 C CA . VAL A 1 87 ? -9.664 -9.873 20.063 1.00 94.50 87 VAL A CA 1
ATOM 679 C C . VAL A 1 87 ? -8.687 -8.991 19.292 1.00 94.50 87 VAL A C 1
ATOM 681 O O . VAL A 1 87 ? -7.714 -9.516 18.751 1.00 94.50 87 VAL A O 1
ATOM 684 N N . LEU A 1 88 ? -8.927 -7.678 19.260 1.00 93.25 88 LEU A N 1
ATOM 685 C CA . LEU A 1 88 ? -8.079 -6.707 18.567 1.00 93.25 88 LEU A CA 1
ATOM 686 C C . LEU A 1 88 ? -6.668 -6.636 19.164 1.00 93.25 88 LEU A C 1
ATOM 688 O O . LEU A 1 88 ? -5.696 -6.632 18.414 1.00 93.25 88 LEU A O 1
ATOM 692 N N . GLU A 1 89 ? -6.545 -6.672 20.490 1.00 92.81 89 GLU A N 1
ATOM 693 C CA . GLU A 1 89 ? -5.267 -6.765 21.204 1.00 92.81 89 GLU A CA 1
ATOM 694 C C . GLU A 1 89 ? -4.511 -8.042 20.820 1.00 92.81 89 GLU A C 1
ATOM 696 O O . GLU A 1 89 ? -3.322 -8.001 20.500 1.00 92.81 89 GLU A O 1
ATOM 701 N N . ARG A 1 90 ? -5.206 -9.186 20.751 1.00 93.38 90 ARG A N 1
ATOM 702 C CA . ARG A 1 90 ? -4.594 -10.460 20.344 1.00 93.38 90 ARG A CA 1
ATOM 703 C C . ARG A 1 90 ? -4.047 -10.420 18.914 1.00 93.38 90 ARG A C 1
ATOM 705 O O . ARG A 1 90 ? -3.010 -11.025 18.648 1.00 93.38 90 ARG A O 1
ATOM 712 N N . ILE A 1 91 ? -4.734 -9.741 17.993 1.00 90.25 91 ILE A N 1
ATOM 713 C CA . ILE A 1 91 ? -4.326 -9.640 16.579 1.00 90.25 91 ILE A CA 1
ATOM 714 C C . ILE A 1 91 ? -3.554 -8.356 16.258 1.00 90.25 91 ILE A C 1
ATOM 716 O O . ILE A 1 91 ? -3.269 -8.101 15.091 1.00 90.25 91 ILE A O 1
ATOM 720 N N . GLN A 1 92 ? -3.178 -7.562 17.261 1.00 87.81 92 GLN A N 1
ATOM 721 C CA . GLN A 1 92 ? -2.565 -6.240 17.094 1.00 87.81 92 GLN A CA 1
ATOM 722 C C . GLN A 1 92 ? -1.348 -6.248 16.158 1.00 87.81 92 GLN A C 1
ATOM 724 O O . GLN A 1 92 ? -1.142 -5.298 15.404 1.00 87.81 92 GLN A O 1
ATOM 729 N N . LYS A 1 93 ? -0.566 -7.337 16.174 1.00 84.44 93 LYS A N 1
ATOM 730 C CA . LYS A 1 93 ? 0.618 -7.532 15.319 1.00 84.44 93 LYS A CA 1
ATOM 731 C C . LYS A 1 93 ? 0.295 -7.730 13.834 1.00 84.44 93 LYS A C 1
ATOM 733 O O . LYS A 1 93 ? 1.170 -7.519 13.007 1.00 84.44 93 LYS A O 1
ATOM 738 N N . ALA A 1 94 ? -0.924 -8.150 13.501 1.00 85.00 94 ALA A N 1
ATOM 739 C CA . ALA A 1 94 ? -1.376 -8.318 12.120 1.00 85.00 94 ALA A CA 1
ATOM 740 C C . ALA A 1 94 ? -1.894 -7.004 11.504 1.00 85.00 94 ALA A C 1
ATOM 742 O O . ALA A 1 94 ? -2.163 -6.954 10.306 1.00 85.00 94 ALA A O 1
ATOM 743 N N . ILE A 1 95 ? -2.054 -5.944 12.306 1.00 85.62 95 ILE A N 1
ATOM 744 C CA . ILE A 1 95 ? -2.557 -4.646 11.851 1.00 85.62 95 ILE A CA 1
ATOM 745 C C . ILE A 1 95 ? -1.374 -3.770 11.413 1.00 85.62 95 ILE A C 1
ATOM 747 O O . ILE A 1 95 ? -0.445 -3.524 12.181 1.00 85.62 95 ILE A O 1
ATOM 751 N N . GLY A 1 96 ? -1.413 -3.268 10.176 1.00 83.06 96 GLY A N 1
ATOM 752 C CA . GLY A 1 96 ? -0.396 -2.358 9.639 1.00 83.06 96 GLY A CA 1
ATOM 753 C C . GLY A 1 96 ? -0.559 -0.924 10.159 1.00 83.06 96 GLY A C 1
ATOM 754 O O . GLY A 1 96 ? -1.274 -0.125 9.558 1.00 83.06 96 GLY A O 1
ATOM 755 N N . TRP A 1 97 ? 0.100 -0.583 11.271 1.00 82.31 97 TRP A N 1
ATOM 756 C CA . TRP A 1 97 ? 0.012 0.747 11.907 1.00 82.31 97 TRP A CA 1
ATOM 757 C C . TRP A 1 97 ? 0.832 1.832 11.197 1.00 82.31 97 TRP A C 1
ATOM 759 O O . TRP A 1 97 ? 0.387 2.976 11.021 1.00 82.31 97 TRP A O 1
ATOM 769 N N . THR A 1 98 ? 2.049 1.465 10.808 1.00 78.12 98 THR A N 1
ATOM 770 C CA . THR A 1 98 ? 3.020 2.300 10.098 1.00 78.12 98 THR A CA 1
ATOM 771 C C . THR A 1 98 ? 3.752 1.451 9.066 1.00 78.12 98 THR A C 1
ATOM 773 O O . THR A 1 98 ? 3.739 0.223 9.116 1.00 78.12 98 THR A O 1
ATOM 776 N N . LEU A 1 99 ? 4.402 2.109 8.107 1.00 73.94 99 LEU A N 1
ATOM 777 C CA . LEU A 1 99 ? 5.177 1.427 7.065 1.00 73.94 99 LEU A CA 1
ATO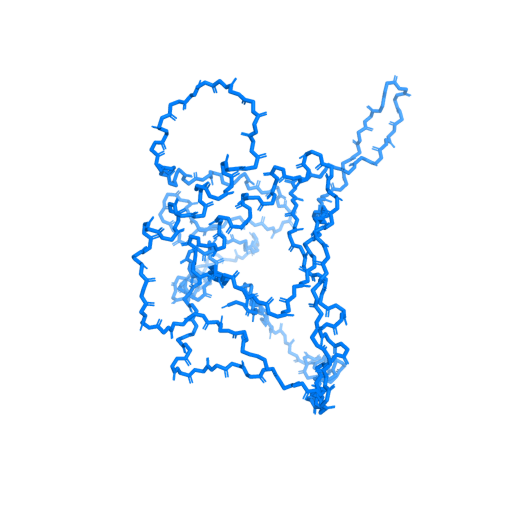M 778 C C . LEU A 1 99 ? 6.335 0.593 7.619 1.00 73.94 99 LEU A C 1
ATOM 780 O O . LEU A 1 99 ? 6.717 -0.392 7.005 1.00 73.94 99 LEU A O 1
ATOM 784 N N . SER A 1 100 ? 6.858 0.954 8.789 1.00 71.25 100 SER A N 1
ATOM 785 C CA . SER A 1 100 ? 7.910 0.204 9.475 1.00 71.25 100 SER A CA 1
ATOM 786 C C . SER A 1 100 ? 7.479 -1.195 9.935 1.00 71.25 100 SER A C 1
ATOM 788 O O . SER A 1 100 ? 8.342 -2.022 10.206 1.00 71.25 100 SER A O 1
ATOM 790 N N . TYR A 1 101 ? 6.172 -1.488 9.991 1.00 73.06 101 TYR A N 1
ATOM 791 C CA . TYR A 1 101 ? 5.651 -2.824 10.315 1.00 73.06 101 TYR A CA 1
ATOM 792 C C . TYR A 1 101 ? 5.597 -3.763 9.104 1.00 73.06 101 TYR A C 1
ATOM 794 O O . TYR A 1 101 ? 5.214 -4.922 9.260 1.00 73.06 101 TYR A O 1
ATOM 802 N N . LEU A 1 102 ? 5.965 -3.295 7.907 1.00 72.31 102 LEU A N 1
ATOM 803 C CA . LEU A 1 102 ? 6.094 -4.156 6.735 1.00 72.31 102 LEU A CA 1
ATOM 804 C C . LEU A 1 102 ? 7.281 -5.105 6.937 1.00 72.31 102 LEU A C 1
ATOM 806 O O . LEU A 1 102 ? 8.431 -4.777 6.652 1.00 72.31 102 LEU A O 1
ATOM 810 N N . VAL A 1 103 ? 6.995 -6.300 7.450 1.00 69.00 103 VAL A N 1
ATOM 811 C CA . VAL A 1 103 ? 7.928 -7.425 7.439 1.00 69.00 103 VAL A CA 1
ATOM 812 C C . VAL A 1 103 ? 7.717 -8.133 6.106 1.00 69.00 103 VAL A C 1
ATOM 814 O O . VAL A 1 103 ? 6.883 -9.029 5.999 1.00 69.00 103 VAL A O 1
ATOM 817 N N . GLY A 1 104 ? 8.411 -7.663 5.068 1.00 71.81 104 GLY A N 1
ATOM 818 C CA . GLY A 1 104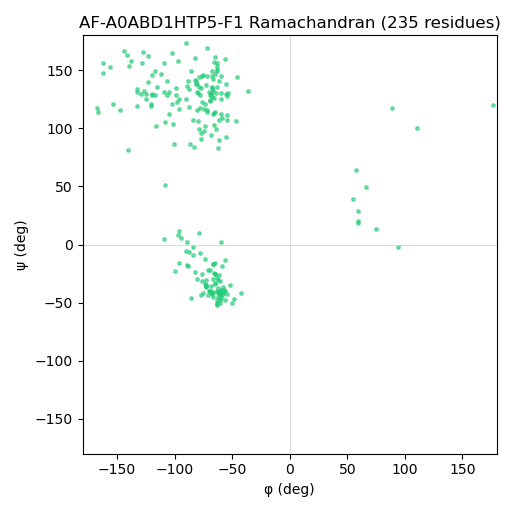 ? 8.376 -8.296 3.751 1.00 71.81 104 GLY A CA 1
ATOM 819 C C . GLY A 1 104 ? 8.775 -9.776 3.819 1.00 71.81 104 GLY A C 1
ATOM 820 O O . GLY A 1 104 ? 9.420 -10.234 4.768 1.00 71.81 104 GLY A O 1
ATOM 821 N N . ILE A 1 105 ? 8.396 -10.544 2.801 1.00 76.50 105 ILE A N 1
ATOM 822 C CA . ILE A 1 105 ? 8.793 -11.950 2.682 1.00 76.50 105 ILE A CA 1
ATOM 823 C C . ILE A 1 105 ? 10.245 -12.012 2.194 1.00 76.50 105 ILE A C 1
ATOM 825 O O . ILE A 1 105 ? 10.607 -11.312 1.252 1.00 76.50 105 ILE A O 1
ATOM 829 N N . SER A 1 106 ? 11.079 -12.857 2.816 1.00 75.62 106 SER A N 1
ATOM 830 C CA . SER A 1 106 ? 12.451 -13.064 2.332 1.00 75.62 106 SER A CA 1
ATOM 831 C C . SER A 1 106 ? 12.424 -13.596 0.894 1.00 75.62 106 SER A C 1
ATOM 833 O O . SER A 1 106 ? 11.747 -14.596 0.646 1.00 75.62 106 SER A O 1
ATOM 835 N N . PRO A 1 107 ? 13.184 -13.023 -0.047 1.00 73.25 107 PRO A N 1
ATOM 836 C CA . PRO A 1 107 ? 13.250 -13.541 -1.412 1.00 73.25 107 PRO A CA 1
ATOM 837 C C . PRO A 1 107 ? 13.901 -14.910 -1.538 1.00 73.25 107 PRO A C 1
ATOM 839 O O . PRO A 1 107 ? 13.651 -15.596 -2.524 1.00 73.25 107 PRO A O 1
ATOM 842 N N . ASP A 1 108 ? 14.640 -15.349 -0.516 1.00 79.88 108 ASP A N 1
ATOM 843 C CA . ASP A 1 108 ? 15.066 -16.746 -0.392 1.00 79.88 108 ASP A CA 1
ATOM 844 C C . ASP A 1 108 ? 13.867 -17.701 -0.246 1.00 79.88 108 ASP A C 1
ATOM 846 O O . ASP A 1 108 ? 13.943 -18.864 -0.637 1.00 79.88 108 ASP A O 1
ATOM 850 N N . LEU A 1 109 ? 12.753 -17.225 0.328 1.00 84.12 109 LEU A N 1
ATOM 851 C CA . LEU A 1 109 ? 11.527 -18.005 0.501 1.00 84.12 109 LEU A CA 1
ATOM 852 C C . LEU A 1 109 ? 10.639 -17.942 -0.744 1.00 84.12 109 LEU A C 1
ATOM 854 O O . LEU A 1 109 ? 10.098 -18.961 -1.170 1.00 84.12 109 LEU A O 1
ATOM 858 N N . CYS A 1 110 ? 10.441 -16.746 -1.298 1.00 81.75 110 CYS A N 1
ATOM 859 C CA . CYS A 1 110 ? 9.582 -16.543 -2.457 1.00 81.75 110 CYS A CA 1
ATOM 860 C C . CYS A 1 110 ? 10.023 -15.311 -3.247 1.00 81.75 110 CYS A C 1
ATOM 862 O O . CYS A 1 110 ? 10.007 -14.196 -2.730 1.00 81.75 110 CYS A O 1
ATOM 864 N N . MET A 1 111 ? 10.361 -15.512 -4.521 1.00 84.81 111 MET A N 1
ATOM 865 C CA . MET A 1 111 ? 10.688 -14.438 -5.454 1.00 84.81 111 MET A CA 1
ATOM 866 C C . MET A 1 111 ? 9.796 -14.546 -6.687 1.00 84.81 111 MET A C 1
ATOM 868 O O . MET A 1 111 ? 9.740 -15.586 -7.349 1.00 84.81 111 MET A O 1
ATOM 872 N N . HIS A 1 112 ? 9.094 -13.462 -7.012 1.00 84.56 112 HIS A N 1
ATOM 873 C CA . HIS A 1 112 ? 8.272 -13.418 -8.211 1.00 84.56 112 HIS A CA 1
ATOM 874 C C . HIS A 1 112 ? 9.142 -13.197 -9.454 1.00 84.56 112 HIS A C 1
ATOM 876 O O . HIS A 1 112 ? 9.930 -12.254 -9.517 1.00 84.56 112 HIS A O 1
ATOM 882 N N . HIS A 1 113 ? 8.976 -14.044 -10.474 1.00 87.56 113 HIS A N 1
ATOM 883 C CA . HIS A 1 113 ? 9.719 -13.918 -11.724 1.00 87.56 113 HIS A CA 1
ATOM 884 C C . HIS A 1 113 ? 8.843 -13.367 -12.850 1.00 87.56 113 HIS A C 1
ATOM 886 O O . HIS A 1 113 ? 7.969 -14.059 -13.376 1.00 87.56 113 HIS A O 1
ATOM 892 N N . ILE A 1 114 ? 9.146 -12.144 -13.287 1.00 89.94 114 ILE A N 1
ATOM 893 C CA . ILE A 1 114 ? 8.467 -11.506 -14.417 1.00 89.94 114 ILE A CA 1
ATOM 894 C C . ILE A 1 114 ? 9.042 -12.044 -15.735 1.00 89.94 114 ILE A C 1
ATOM 896 O O . ILE A 1 114 ? 10.164 -11.707 -16.149 1.00 89.94 114 ILE A O 1
ATOM 900 N N . ARG A 1 115 ? 8.252 -12.894 -16.401 1.00 92.88 115 ARG A N 1
ATOM 901 C CA . ARG A 1 115 ? 8.568 -13.486 -17.7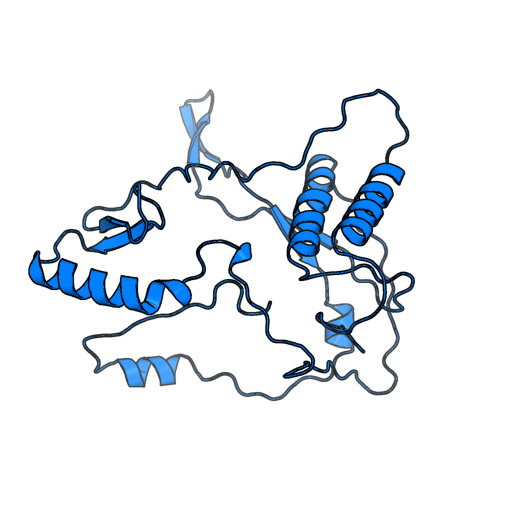09 1.00 92.88 115 ARG A CA 1
ATOM 902 C C . ARG A 1 115 ? 8.259 -12.493 -18.827 1.00 92.88 115 ARG A C 1
ATOM 904 O O . ARG A 1 115 ? 7.170 -11.929 -18.875 1.00 92.88 115 ARG A O 1
ATOM 911 N N . LEU A 1 116 ? 9.210 -12.301 -19.734 1.00 94.00 116 LEU A N 1
ATOM 912 C CA . LEU A 1 116 ? 9.029 -11.464 -20.921 1.00 94.00 116 LEU A CA 1
ATOM 913 C C . LEU A 1 116 ? 8.668 -12.324 -22.135 1.00 94.00 116 LEU A C 1
ATOM 915 O O . LEU A 1 116 ? 8.970 -13.518 -22.155 1.00 94.00 116 LEU A O 1
ATOM 919 N N . GLU A 1 117 ? 8.042 -11.707 -23.132 1.00 93.94 117 GLU A N 1
ATOM 920 C CA . GLU A 1 117 ? 7.843 -12.316 -24.448 1.00 93.94 117 GLU A CA 1
ATOM 921 C C . GLU A 1 117 ? 9.191 -12.592 -25.136 1.00 93.94 117 GLU A C 1
ATOM 923 O O . GLU A 1 117 ? 10.187 -11.887 -24.926 1.00 93.94 117 GLU A O 1
ATOM 928 N N . GLU A 1 118 ? 9.233 -13.634 -25.965 1.00 92.44 118 GLU A N 1
ATOM 929 C CA . GLU A 1 118 ? 10.448 -14.009 -26.688 1.00 92.44 118 GLU A CA 1
ATOM 930 C C . GLU A 1 118 ? 10.854 -12.899 -27.672 1.00 92.44 118 GLU A C 1
ATOM 932 O O . GLU A 1 118 ? 10.034 -12.365 -28.418 1.00 92.44 118 GLU A O 1
ATOM 937 N N . GLY A 1 119 ? 12.127 -12.492 -27.641 1.00 92.88 119 GLY A N 1
ATOM 938 C CA . GLY A 1 119 ? 12.625 -11.381 -28.460 1.00 92.88 119 GLY A CA 1
ATOM 939 C C . GLY A 1 119 ? 12.216 -9.977 -27.982 1.00 92.88 119 GLY A C 1
ATOM 940 O O . GLY A 1 119 ? 12.400 -9.008 -28.725 1.00 92.88 119 GLY A O 1
ATOM 941 N N . ALA A 1 120 ? 11.688 -9.832 -26.760 1.00 92.44 120 ALA A N 1
ATOM 942 C CA . ALA A 1 120 ? 11.337 -8.530 -26.192 1.00 92.44 120 ALA A CA 1
ATOM 943 C C . ALA A 1 120 ? 12.522 -7.543 -26.197 1.00 92.44 120 ALA A C 1
ATOM 945 O O . ALA A 1 120 ? 13.605 -7.818 -25.674 1.00 92.44 120 ALA A O 1
ATOM 946 N N . LYS A 1 121 ? 12.295 -6.347 -26.753 1.00 91.69 121 LYS A N 1
ATOM 947 C CA . LYS A 1 121 ? 13.281 -5.258 -26.774 1.00 91.69 121 LYS A CA 1
ATOM 948 C C . LYS A 1 121 ? 13.274 -4.506 -25.448 1.00 91.69 121 LYS A C 1
ATOM 950 O O . LYS A 1 121 ? 12.216 -4.191 -24.913 1.00 91.69 121 LYS A O 1
ATOM 955 N N . THR A 1 122 ? 14.458 -4.175 -24.946 1.00 92.81 122 THR A N 1
ATOM 956 C CA . THR A 1 122 ? 14.609 -3.364 -23.733 1.00 92.81 122 THR A CA 1
ATOM 957 C C . THR A 1 122 ? 14.327 -1.891 -24.017 1.00 92.81 122 THR A C 1
ATOM 959 O O . THR A 1 122 ? 14.687 -1.387 -25.082 1.00 92.81 122 THR A O 1
ATOM 962 N N . HIS A 1 123 ? 13.742 -1.180 -23.053 1.00 90.38 123 HIS A N 1
ATOM 963 C CA . HIS A 1 123 ? 13.394 0.235 -23.197 1.00 90.38 123 HIS A CA 1
ATOM 964 C C . HIS A 1 123 ? 13.996 1.091 -22.083 1.00 90.38 123 HIS A C 1
ATOM 966 O O . HIS A 1 123 ? 13.801 0.803 -20.903 1.00 90.38 123 HIS A O 1
ATOM 972 N N . ARG A 1 124 ? 14.670 2.184 -22.461 1.00 92.12 124 ARG A N 1
ATOM 973 C CA . ARG A 1 124 ? 15.134 3.226 -21.537 1.00 92.12 124 ARG A CA 1
ATOM 974 C C . ARG A 1 124 ? 14.428 4.533 -21.855 1.00 92.12 124 ARG A C 1
ATOM 976 O O . ARG A 1 124 ? 14.775 5.212 -22.819 1.00 92.12 124 ARG A O 1
ATOM 983 N N . ASP A 1 125 ? 13.432 4.864 -21.051 1.00 90.44 125 ASP A N 1
ATOM 984 C CA . ASP A 1 125 ? 12.673 6.091 -21.225 1.00 90.44 125 ASP A CA 1
ATOM 985 C C . ASP A 1 125 ? 13.324 7.255 -20.468 1.00 90.44 125 ASP A C 1
ATOM 987 O O . ASP A 1 125 ? 13.800 7.076 -19.344 1.00 90.44 125 ASP A O 1
ATOM 991 N N . PRO A 1 126 ? 13.339 8.466 -21.054 1.00 90.19 126 PRO A N 1
ATOM 992 C CA . PRO A 1 126 ? 13.887 9.637 -20.387 1.00 90.19 126 PRO A CA 1
ATOM 993 C C . PRO A 1 126 ? 13.032 10.047 -19.178 1.00 90.19 126 PRO A C 1
ATOM 995 O O . PRO A 1 126 ? 11.804 9.910 -19.185 1.00 90.19 126 PRO A O 1
ATOM 998 N N . LYS A 1 127 ? 13.680 10.623 -18.155 1.00 87.50 127 LYS A N 1
ATOM 999 C CA . LYS A 1 127 ? 13.017 11.227 -16.984 1.00 87.50 127 LYS A CA 1
ATOM 1000 C C . LYS A 1 127 ? 11.985 12.257 -17.462 1.00 87.50 127 LYS A C 1
ATOM 1002 O O . LYS A 1 127 ? 12.282 13.124 -18.286 1.00 87.50 127 LYS A O 1
ATOM 1007 N N . ARG A 1 128 ? 10.754 12.172 -16.948 1.00 88.56 128 ARG A N 1
ATOM 1008 C CA . ARG A 1 128 ? 9.707 13.165 -17.238 1.00 88.56 128 ARG A CA 1
ATOM 1009 C C . ARG A 1 128 ? 10.105 14.509 -16.632 1.00 88.56 128 ARG A C 1
ATOM 1011 O O . ARG A 1 128 ? 10.611 14.570 -15.513 1.00 88.56 128 ARG A O 1
ATOM 1018 N N . LYS A 1 129 ? 9.807 15.597 -17.342 1.00 90.19 129 LYS A N 1
ATOM 1019 C CA . LYS A 1 129 ? 9.899 16.943 -16.770 1.00 90.19 129 LYS A CA 1
ATOM 1020 C C . LYS A 1 129 ? 8.798 17.106 -15.720 1.00 90.19 129 LYS A C 1
ATOM 1022 O O . LYS A 1 129 ? 7.625 16.897 -16.022 1.00 90.19 129 LYS A O 1
ATOM 1027 N N . LEU A 1 130 ? 9.196 17.452 -14.499 1.00 88.19 130 LEU A N 1
ATOM 1028 C CA . LEU A 1 130 ? 8.303 17.736 -13.377 1.00 88.19 130 LEU A CA 1
ATOM 1029 C C . LEU A 1 130 ? 8.384 19.219 -13.016 1.00 88.19 130 LEU A C 1
ATOM 1031 O O . LEU A 1 130 ? 9.462 19.820 -13.108 1.00 88.19 130 LEU A O 1
ATOM 1035 N N . ASN A 1 131 ? 7.255 19.773 -12.575 1.00 87.69 131 ASN A N 1
ATOM 1036 C CA . ASN A 1 131 ? 7.194 21.112 -11.992 1.00 87.69 131 ASN A CA 1
ATOM 1037 C C . ASN A 1 131 ? 8.028 21.156 -10.696 1.00 87.69 131 ASN A C 1
ATOM 1039 O O . ASN A 1 131 ? 8.107 20.124 -10.025 1.00 87.69 131 ASN A O 1
ATOM 1043 N N . PRO A 1 132 ? 8.598 22.313 -10.305 1.00 88.25 132 PRO A N 1
ATOM 1044 C CA . PRO A 1 132 ? 9.486 22.421 -9.140 1.00 88.25 132 PRO A CA 1
ATOM 1045 C C . PRO A 1 132 ? 8.911 21.796 -7.861 1.00 88.25 132 PRO A C 1
ATOM 1047 O O . PRO A 1 132 ? 9.504 20.873 -7.316 1.00 88.25 132 PRO A O 1
ATOM 1050 N N . HIS A 1 133 ? 7.673 22.145 -7.499 1.00 83.31 133 HIS A N 1
ATOM 1051 C CA . HIS A 1 133 ? 6.992 21.561 -6.337 1.00 83.31 133 HIS A CA 1
ATOM 1052 C C . HIS A 1 133 ? 6.886 20.026 -6.403 1.00 83.31 133 HIS A C 1
ATOM 1054 O O . HIS A 1 133 ? 7.001 19.340 -5.397 1.00 83.31 133 HIS A O 1
ATOM 1060 N N . MET A 1 134 ? 6.625 19.444 -7.578 1.00 85.38 134 MET A N 1
ATOM 1061 C CA . MET A 1 134 ? 6.552 17.980 -7.706 1.00 85.38 134 MET A CA 1
ATOM 1062 C C . MET A 1 134 ? 7.938 17.339 -7.621 1.00 85.38 134 MET A C 1
ATOM 1064 O O . MET A 1 134 ? 8.050 16.193 -7.197 1.00 85.38 134 MET A O 1
ATOM 1068 N N . ARG A 1 135 ? 8.979 18.053 -8.062 1.00 86.12 135 ARG A N 1
ATOM 1069 C CA . ARG A 1 135 ? 10.361 17.574 -8.038 1.00 86.12 135 ARG A CA 1
ATOM 1070 C C . ARG A 1 135 ? 10.862 17.422 -6.609 1.00 86.12 135 ARG A C 1
ATOM 1072 O O . ARG A 1 135 ? 11.480 16.409 -6.332 1.00 86.12 135 ARG A O 1
ATOM 1079 N N . GLU A 1 136 ? 10.536 18.356 -5.723 1.00 88.88 136 GLU A N 1
ATOM 1080 C CA . GLU A 1 136 ? 10.905 18.299 -4.299 1.00 88.88 136 GLU A CA 1
ATOM 1081 C C . GLU A 1 136 ? 10.241 17.132 -3.547 1.00 88.88 136 GLU A C 1
ATOM 1083 O O . GLU A 1 136 ? 10.773 16.629 -2.559 1.00 88.88 136 GLU A O 1
ATOM 1088 N N . GLU A 1 137 ? 9.090 16.654 -4.024 1.00 87.81 137 GLU A N 1
ATOM 1089 C CA . GLU A 1 137 ? 8.355 15.544 -3.406 1.00 87.81 137 GLU A CA 1
ATOM 1090 C C . GLU A 1 137 ? 8.891 14.162 -3.813 1.00 87.81 137 GLU A C 1
ATOM 1092 O O . GLU A 1 137 ? 8.713 13.190 -3.077 1.00 87.81 137 GLU A O 1
ATOM 1097 N N . VAL A 1 138 ? 9.565 14.051 -4.965 1.00 88.94 138 VAL A N 1
ATOM 1098 C CA . VAL A 1 138 ? 10.127 12.775 -5.444 1.00 88.94 138 VAL A CA 1
ATOM 1099 C C . VAL A 1 138 ? 11.199 12.229 -4.487 1.00 88.94 138 VAL A C 1
ATOM 1101 O O . VAL A 1 138 ? 11.055 11.079 -4.067 1.00 88.94 138 VAL A O 1
ATOM 1104 N N . PRO A 1 139 ? 12.234 13.000 -4.088 1.00 90.38 139 PRO A N 1
ATOM 1105 C CA . PRO A 1 139 ? 13.256 12.534 -3.155 1.00 90.38 139 PRO A CA 1
ATOM 1106 C C . PRO A 1 139 ? 12.680 12.047 -1.829 1.00 90.38 139 PRO A C 1
ATOM 1108 O O . PRO A 1 139 ? 13.109 11.013 -1.329 1.00 90.38 139 PRO A O 1
ATOM 1111 N N . LYS A 1 140 ? 11.666 12.737 -1.288 1.00 90.19 140 LYS A N 1
ATOM 1112 C CA . LYS A 1 140 ? 11.027 12.372 -0.014 1.00 90.19 140 LYS A CA 1
ATOM 1113 C C . LYS A 1 140 ? 10.420 10.971 -0.071 1.00 90.19 140 LYS A C 1
ATOM 1115 O O . LYS A 1 140 ? 10.638 10.162 0.830 1.00 90.19 140 LYS A O 1
ATOM 1120 N N . GLU A 1 141 ? 9.691 10.662 -1.143 1.00 88.81 141 GLU A N 1
ATOM 1121 C CA . GLU A 1 141 ? 9.077 9.341 -1.304 1.00 88.81 141 GLU A CA 1
ATOM 1122 C C . GLU A 1 141 ? 10.125 8.265 -1.638 1.00 88.81 141 GLU A C 1
ATOM 1124 O O . GLU A 1 141 ? 10.036 7.152 -1.126 1.00 88.81 141 GLU A O 1
ATOM 1129 N N . VAL A 1 142 ? 11.158 8.592 -2.425 1.00 90.12 142 VAL A N 1
ATOM 1130 C CA . VAL A 1 142 ? 12.270 7.669 -2.722 1.00 90.12 142 VAL A CA 1
ATOM 1131 C C . VAL A 1 142 ? 13.047 7.313 -1.454 1.00 90.12 142 VAL A C 1
ATOM 1133 O O . VAL A 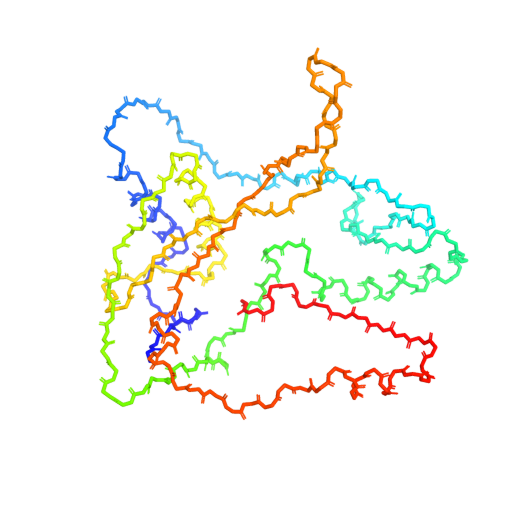1 142 ? 13.223 6.131 -1.170 1.00 90.12 142 VAL A O 1
ATOM 1136 N N . LEU A 1 143 ? 13.470 8.303 -0.663 1.00 90.44 143 LEU A N 1
ATOM 1137 C CA . LEU A 1 143 ? 14.230 8.093 0.575 1.00 90.44 143 LEU A CA 1
ATOM 1138 C C . LEU A 1 143 ? 13.449 7.250 1.581 1.00 90.44 143 LEU A C 1
ATOM 1140 O O . LEU A 1 143 ? 14.011 6.359 2.210 1.00 90.44 143 LEU A O 1
ATOM 1144 N N . LYS A 1 144 ? 12.141 7.477 1.681 1.00 86.69 144 LYS A N 1
ATOM 1145 C CA . LYS A 1 144 ? 11.237 6.675 2.504 1.00 86.69 144 LYS A CA 1
ATOM 1146 C C . LYS A 1 144 ? 11.156 5.215 2.052 1.00 86.69 144 LYS A C 1
ATOM 1148 O O . LYS A 1 144 ? 11.117 4.327 2.892 1.00 86.69 144 LYS A O 1
ATOM 1153 N N . LEU A 1 145 ? 11.135 4.936 0.748 1.00 86.69 145 LEU A N 1
ATOM 1154 C CA . LEU A 1 145 ? 11.144 3.555 0.248 1.00 86.69 145 LEU A CA 1
ATOM 1155 C C . LEU A 1 145 ? 12.515 2.884 0.426 1.00 86.69 145 LEU A C 1
ATOM 1157 O O . LEU A 1 145 ? 12.569 1.693 0.729 1.00 86.69 145 LEU A O 1
ATOM 1161 N N . VAL A 1 146 ? 13.611 3.637 0.276 1.00 88.06 146 VAL A N 1
ATOM 1162 C CA . VAL A 1 146 ? 14.981 3.149 0.524 1.00 88.06 146 VAL A CA 1
ATOM 1163 C C . VAL A 1 146 ? 15.195 2.854 2.009 1.00 88.06 146 VAL A C 1
ATOM 1165 O O . VAL A 1 146 ? 15.758 1.819 2.352 1.00 88.06 146 VAL A O 1
ATOM 1168 N N . SER A 1 147 ? 14.725 3.720 2.912 1.00 86.31 147 SER A N 1
ATOM 1169 C CA . SER A 1 147 ? 14.891 3.529 4.360 1.00 86.31 147 SER A CA 1
ATOM 1170 C C . SER A 1 147 ? 14.141 2.303 4.892 1.00 86.31 147 SER A C 1
ATOM 1172 O O . SER A 1 147 ? 14.558 1.722 5.900 1.00 86.31 147 SER A O 1
ATOM 1174 N N . LEU A 1 148 ? 13.081 1.895 4.188 1.00 82.81 148 LEU A N 1
ATOM 1175 C CA . LEU A 1 148 ? 12.304 0.674 4.409 1.00 82.81 148 LEU A CA 1
ATOM 1176 C C . LEU A 1 148 ? 12.841 -0.546 3.639 1.00 82.81 148 LEU A C 1
ATOM 1178 O O . LEU A 1 148 ? 12.228 -1.604 3.704 1.00 82.81 148 LEU A O 1
ATOM 1182 N N . GLU A 1 149 ? 13.949 -0.411 2.903 1.00 83.69 149 GLU A N 1
ATOM 1183 C CA . GLU A 1 149 ? 14.560 -1.473 2.082 1.00 83.69 149 GLU A CA 1
ATOM 1184 C C . GLU A 1 149 ? 13.635 -2.051 0.987 1.00 83.69 149 GLU A C 1
ATOM 1186 O O . GLU A 1 149 ? 13.911 -3.117 0.435 1.00 83.69 149 GLU A O 1
ATOM 1191 N N . ILE A 1 150 ? 12.566 -1.331 0.621 1.00 83.25 150 ILE A N 1
ATOM 1192 C CA . ILE A 1 150 ? 11.625 -1.724 -0.443 1.00 83.25 150 ILE A CA 1
ATOM 1193 C C . ILE A 1 150 ? 12.276 -1.558 -1.825 1.00 83.25 150 ILE A C 1
ATOM 1195 O O . ILE A 1 150 ? 12.020 -2.340 -2.740 1.00 83.25 150 ILE A O 1
ATOM 1199 N N . ILE A 1 151 ? 13.124 -0.535 -1.985 1.00 87.25 151 ILE A N 1
ATOM 1200 C CA . ILE A 1 151 ? 13.884 -0.268 -3.213 1.00 87.25 151 ILE A CA 1
ATOM 1201 C C . ILE A 1 151 ? 15.374 -0.084 -2.905 1.00 87.25 151 ILE A C 1
ATOM 1203 O O . ILE A 1 151 ? 15.748 0.317 -1.805 1.00 87.25 151 ILE A O 1
ATOM 1207 N N . TYR A 1 152 ? 16.223 -0.317 -3.903 1.00 88.00 152 TYR A N 1
ATOM 1208 C CA . TYR A 1 152 ? 17.674 -0.109 -3.849 1.00 88.00 152 TYR A CA 1
ATOM 1209 C C . TYR A 1 152 ? 18.179 0.396 -5.206 1.00 88.00 152 TYR A C 1
ATOM 1211 O O . TYR A 1 152 ? 17.464 0.373 -6.212 1.00 88.00 152 TYR A O 1
ATOM 1219 N N . SER A 1 153 ? 19.416 0.890 -5.226 1.00 88.81 153 SER A N 1
ATOM 1220 C CA . SER A 1 153 ? 20.031 1.442 -6.434 1.00 88.81 153 SER A CA 1
ATOM 1221 C C . SER A 1 153 ? 20.547 0.343 -7.366 1.00 88.81 153 SER A C 1
ATOM 1223 O O . SER A 1 153 ? 21.215 -0.591 -6.923 1.00 88.81 153 SER A O 1
ATOM 1225 N N . ILE A 1 154 ? 20.282 0.493 -8.666 1.00 88.56 154 ILE A N 1
ATOM 1226 C CA . ILE A 1 154 ? 20.844 -0.335 -9.738 1.00 88.56 154 ILE A CA 1
ATOM 1227 C C . ILE A 1 154 ? 21.620 0.595 -10.681 1.00 88.56 154 ILE A C 1
ATOM 1229 O O . ILE A 1 154 ? 21.004 1.487 -11.269 1.00 88.56 154 ILE A O 1
ATOM 1233 N N . PRO A 1 155 ? 22.940 0.405 -10.856 1.00 81.94 155 PRO A N 1
ATOM 1234 C CA . PRO A 1 155 ? 23.783 1.369 -11.564 1.00 81.94 155 PRO A CA 1
ATOM 1235 C C . PRO A 1 155 ? 23.508 1.459 -13.074 1.00 81.94 155 PRO A C 1
ATOM 1237 O O . PRO A 1 155 ? 23.495 2.560 -13.615 1.00 81.94 155 PRO A O 1
ATOM 1240 N N . ASP A 1 156 ? 23.258 0.341 -13.766 1.00 86.50 156 ASP A N 1
ATOM 1241 C CA . ASP A 1 156 ? 22.966 0.353 -15.211 1.00 86.50 156 ASP A CA 1
ATOM 1242 C C . ASP A 1 156 ? 21.863 -0.645 -15.583 1.00 86.50 156 ASP A C 1
ATOM 1244 O O . ASP A 1 156 ? 22.099 -1.771 -16.024 1.00 86.50 156 ASP A O 1
ATOM 1248 N N . SER A 1 157 ? 20.613 -0.226 -15.381 1.00 89.94 157 SER A N 1
ATOM 1249 C CA . SER A 1 157 ? 19.460 -1.005 -15.827 1.00 89.94 157 SER A CA 1
ATOM 1250 C C . SER A 1 157 ? 19.211 -0.814 -17.325 1.00 89.94 157 SER A C 1
ATOM 1252 O O . SER A 1 157 ? 19.049 0.304 -17.823 1.00 89.94 157 SER A O 1
ATOM 1254 N N . LYS A 1 158 ? 19.053 -1.931 -18.045 1.00 90.62 158 LYS A N 1
ATOM 1255 C CA . LYS A 1 158 ? 18.599 -1.941 -19.449 1.00 90.62 158 LYS A CA 1
ATOM 1256 C C . LYS A 1 158 ? 17.151 -1.469 -19.611 1.00 90.62 158 LYS A C 1
ATOM 1258 O O . LYS A 1 158 ? 16.734 -1.137 -20.718 1.00 90.62 158 LYS A O 1
ATOM 1263 N N . TRP A 1 159 ? 16.395 -1.442 -18.519 1.00 91.94 159 TRP A N 1
ATOM 1264 C CA . TRP A 1 159 ? 15.004 -1.026 -18.488 1.00 91.94 159 TRP A CA 1
ATOM 1265 C C . TRP A 1 159 ? 14.828 0.157 -17.552 1.00 91.94 159 TRP A C 1
ATOM 1267 O O . TRP A 1 159 ? 15.095 0.063 -16.354 1.00 91.94 159 TRP A O 1
ATOM 1277 N N . VAL A 1 160 ? 14.341 1.263 -18.097 1.00 93.25 160 VAL A N 1
ATOM 1278 C CA . VAL A 1 160 ? 14.076 2.480 -17.334 1.00 93.25 160 VAL A CA 1
ATOM 1279 C C . VAL A 1 160 ? 12.686 2.963 -17.706 1.00 93.25 160 VAL A C 1
ATOM 1281 O O . VAL A 1 160 ? 12.414 3.233 -18.873 1.00 93.25 160 VAL A O 1
ATOM 1284 N N . SER A 1 161 ? 11.805 3.034 -16.711 1.00 93.75 161 SER A N 1
ATOM 1285 C CA . SER A 1 161 ? 10.463 3.604 -16.842 1.00 93.75 161 SER A CA 1
ATOM 1286 C C . SER A 1 161 ? 10.426 4.958 -16.133 1.00 93.75 161 SER A C 1
ATOM 1288 O O . SER A 1 161 ? 11.029 5.099 -15.067 1.00 93.75 161 SER A O 1
ATOM 1290 N N . PRO A 1 162 ? 9.744 5.970 -16.690 1.00 93.25 162 PRO A N 1
ATOM 1291 C CA . PRO A 1 162 ? 9.746 7.295 -16.103 1.00 93.25 162 PRO A CA 1
ATOM 1292 C C . PRO A 1 162 ? 8.847 7.352 -14.864 1.00 93.25 162 PRO A C 1
ATOM 1294 O O . PRO A 1 162 ? 7.780 6.734 -14.812 1.00 93.25 162 PRO A O 1
ATOM 1297 N N . VAL A 1 163 ? 9.259 8.165 -13.893 1.00 91.56 163 VAL A N 1
ATOM 1298 C CA . VAL A 1 163 ? 8.466 8.487 -12.703 1.00 91.56 163 VAL A CA 1
ATOM 1299 C C . VAL A 1 163 ? 7.468 9.603 -13.016 1.00 91.56 163 VAL A C 1
ATOM 1301 O O . VAL A 1 163 ? 7.765 10.555 -13.743 1.00 91.56 163 VAL A O 1
ATOM 1304 N N . HIS A 1 164 ? 6.274 9.490 -12.448 1.00 90.56 164 HIS A N 1
ATOM 1305 C CA . HIS A 1 164 ? 5.198 10.459 -12.538 1.00 90.56 164 HIS A CA 1
ATOM 1306 C C . HIS A 1 164 ? 4.607 10.734 -11.154 1.00 90.56 164 HIS A C 1
ATOM 1308 O O . HIS A 1 164 ? 4.309 9.805 -10.409 1.00 90.56 164 HIS A O 1
ATOM 1314 N N . MET A 1 165 ? 4.406 12.010 -10.823 1.00 90.31 165 MET A N 1
ATOM 1315 C CA . MET A 1 165 ? 3.779 12.411 -9.564 1.00 90.31 165 MET A CA 1
ATOM 1316 C C . MET A 1 165 ? 2.291 12.661 -9.775 1.00 90.31 165 MET A C 1
ATOM 1318 O O . MET A 1 165 ? 1.902 13.460 -10.626 1.00 90.31 165 MET A O 1
ATOM 1322 N N . VAL A 1 166 ? 1.460 11.989 -8.981 1.00 88.81 166 VAL A N 1
ATOM 1323 C CA . VAL A 1 166 ? 0.000 12.110 -9.035 1.00 88.81 166 VAL A CA 1
ATOM 1324 C C . VAL A 1 166 ? -0.505 12.671 -7.706 1.00 88.81 166 VAL A C 1
ATOM 1326 O O . VAL A 1 166 ? -0.179 12.117 -6.655 1.00 88.81 166 VAL A O 1
ATOM 1329 N N . PRO A 1 167 ? -1.321 13.738 -7.701 1.00 86.25 167 PRO A N 1
ATOM 1330 C CA . PRO A 1 167 ? -1.866 14.271 -6.460 1.00 86.25 167 PRO A CA 1
ATOM 1331 C C . PRO A 1 167 ? -2.864 13.273 -5.860 1.00 86.25 167 PRO A C 1
ATOM 1333 O O . PRO A 1 167 ? -3.789 12.801 -6.536 1.00 86.25 167 PRO A O 1
ATOM 1336 N N . LYS A 1 168 ? -2.716 12.948 -4.573 1.00 82.12 168 LYS A N 1
ATOM 1337 C CA . LYS A 1 168 ? -3.694 12.122 -3.860 1.00 82.12 168 LYS A CA 1
ATOM 1338 C C . LYS A 1 168 ? -4.995 12.909 -3.738 1.00 82.12 168 LYS A C 1
ATOM 1340 O O . LYS A 1 168 ? -5.002 14.096 -3.416 1.00 82.12 168 LYS A O 1
ATOM 1345 N N . LYS A 1 169 ? -6.128 12.248 -4.001 1.00 73.12 169 LYS A N 1
ATOM 1346 C CA . LYS A 1 169 ? -7.439 12.861 -3.763 1.00 73.12 169 LYS A CA 1
ATOM 1347 C C . LYS A 1 169 ? -7.600 13.081 -2.251 1.00 73.12 169 LYS A C 1
ATOM 1349 O O . LYS A 1 169 ? -7.657 12.109 -1.505 1.00 73.12 169 LYS A O 1
ATOM 1354 N N . SER A 1 170 ? -7.650 14.333 -1.816 1.00 64.62 170 SER A N 1
ATOM 1355 C CA . SER A 1 170 ? -8.162 14.724 -0.501 1.00 64.62 170 SER A CA 1
ATOM 1356 C C . SER A 1 170 ? -9.670 15.006 -0.592 1.00 64.62 170 SER A C 1
ATOM 1358 O O . SER A 1 170 ? -10.244 14.988 -1.688 1.00 64.62 170 SER A O 1
ATOM 1360 N N . GLY A 1 171 ? -10.311 15.244 0.556 1.00 59.69 171 GLY A N 1
ATOM 1361 C CA . GLY A 1 171 ? -11.693 15.721 0.592 1.00 59.69 171 GLY A CA 1
ATOM 1362 C C . GLY A 1 171 ? -11.840 17.066 -0.125 1.00 59.69 171 GLY A C 1
ATOM 1363 O O . GLY A 1 171 ? -10.933 17.896 -0.101 1.00 59.69 171 GLY A O 1
ATOM 1364 N N . ILE A 1 172 ? -12.983 17.270 -0.777 1.00 59.69 172 ILE A N 1
ATOM 1365 C CA . ILE A 1 172 ? -13.346 18.565 -1.358 1.00 59.69 172 ILE A CA 1
ATOM 1366 C C . ILE A 1 172 ? -13.718 19.482 -0.194 1.00 59.69 172 ILE A C 1
ATOM 1368 O O . ILE A 1 172 ? -14.625 19.154 0.569 1.00 59.69 172 ILE A O 1
ATOM 1372 N N . GLN A 1 173 ? -13.022 20.607 -0.046 1.00 57.94 173 GLN A N 1
ATOM 1373 C CA . GLN A 1 173 ? -13.456 21.666 0.858 1.00 57.94 173 GLN A CA 1
ATOM 1374 C C . GLN A 1 173 ? -14.168 22.733 0.041 1.00 57.94 173 GLN A C 1
ATOM 1376 O O . GLN A 1 173 ? -13.712 23.125 -1.032 1.00 57.94 173 GLN A O 1
ATOM 1381 N N . VAL A 1 174 ? -15.309 23.192 0.535 1.00 59.16 174 VAL A N 1
ATOM 1382 C CA . VAL A 1 174 ? -16.000 24.333 -0.054 1.00 59.16 174 VAL A CA 1
ATOM 1383 C C . VAL A 1 174 ? -15.358 25.583 0.536 1.00 59.16 174 VAL A C 1
ATOM 1385 O O . VAL A 1 174 ? -15.523 25.859 1.721 1.00 59.16 174 VAL A O 1
ATOM 1388 N N . VAL A 1 175 ? -14.576 26.295 -0.273 1.00 69.69 175 VAL A N 1
ATOM 1389 C CA . VAL A 1 175 ? -13.939 27.554 0.121 1.00 69.69 175 VAL A CA 1
ATOM 1390 C C . VAL A 1 175 ? -14.785 28.690 -0.431 1.00 69.69 175 VAL A C 1
ATOM 1392 O O . VAL A 1 175 ? -15.123 28.706 -1.614 1.00 69.69 175 VAL A O 1
ATOM 1395 N N . THR A 1 176 ? -15.145 29.636 0.428 1.00 69.94 176 THR A N 1
ATOM 1396 C CA . THR A 1 176 ? -15.883 30.831 0.025 1.00 69.94 176 THR A CA 1
ATOM 1397 C C . THR A 1 176 ? -14.914 31.813 -0.632 1.00 69.94 176 THR A C 1
ATOM 1399 O O . THR A 1 176 ? -13.957 32.257 -0.000 1.00 69.94 176 THR A O 1
ATOM 1402 N N . ASN A 1 177 ? -15.121 32.126 -1.911 1.00 78.12 177 ASN A N 1
ATOM 1403 C CA . ASN A 1 177 ? -14.305 33.112 -2.625 1.00 78.12 177 ASN A CA 1
ATOM 1404 C C . ASN A 1 177 ? -14.620 34.545 -2.134 1.00 78.12 177 ASN A C 1
ATOM 1406 O O . ASN A 1 177 ? -15.639 34.773 -1.489 1.00 78.12 177 ASN A O 1
ATOM 1410 N N . ALA A 1 178 ? -13.814 35.539 -2.521 1.00 78.94 178 ALA A N 1
ATOM 1411 C CA . ALA A 1 178 ? -14.023 36.966 -2.231 1.00 78.94 178 ALA A CA 1
ATOM 1412 C C . ALA A 1 178 ? -15.386 37.522 -2.706 1.00 78.94 178 ALA A C 1
ATOM 1414 O O . ALA A 1 178 ? -15.790 38.608 -2.304 1.00 78.94 178 ALA A O 1
ATOM 1415 N N . LYS A 1 179 ? -16.104 36.775 -3.555 1.00 80.25 179 LYS A N 1
ATOM 1416 C CA . LYS A 1 179 ? -17.468 37.068 -4.020 1.00 80.25 179 LYS A CA 1
ATOM 1417 C C . LYS A 1 179 ? -18.570 36.339 -3.233 1.00 80.25 179 LYS A C 1
ATOM 1419 O O . LYS A 1 179 ? -19.709 36.318 -3.678 1.00 80.25 179 LYS A O 1
ATOM 1424 N N . ASN A 1 180 ? -18.248 35.717 -2.097 1.00 75.44 180 ASN A N 1
ATOM 1425 C CA . ASN A 1 180 ? -19.150 34.858 -1.318 1.00 75.44 180 ASN A CA 1
ATOM 1426 C C . ASN A 1 180 ? -19.705 33.632 -2.069 1.00 75.44 180 ASN A C 1
ATOM 1428 O O . ASN A 1 180 ? -20.694 33.030 -1.656 1.00 75.44 180 ASN A O 1
ATOM 1432 N N . GLU A 1 181 ? -19.046 33.218 -3.148 1.00 73.38 181 GLU A N 1
ATOM 1433 C CA . GLU A 1 181 ? -19.398 32.008 -3.887 1.00 73.38 181 GLU A CA 1
ATOM 1434 C C . GLU A 1 181 ? -18.699 30.791 -3.278 1.00 73.38 181 GLU A C 1
ATOM 1436 O O . GLU A 1 181 ? -17.495 30.812 -3.007 1.00 73.38 181 GLU A O 1
ATOM 1441 N N . PHE A 1 182 ? -19.459 29.715 -3.089 1.00 70.75 182 PHE A N 1
ATOM 1442 C CA . PHE A 1 182 ? -18.964 28.428 -2.621 1.00 70.75 182 PHE A CA 1
ATOM 1443 C C . PHE A 1 182 ? -18.203 27.714 -3.744 1.00 70.75 182 PHE A C 1
ATOM 1445 O O . PHE A 1 182 ? -18.804 27.070 -4.604 1.00 70.75 182 PHE A O 1
ATOM 1452 N N . VAL A 1 183 ? -16.873 27.816 -3.741 1.00 66.88 183 VAL A N 1
ATOM 1453 C CA . VAL A 1 183 ? -16.021 27.148 -4.730 1.00 66.88 183 VAL A CA 1
ATOM 1454 C C . VAL A 1 183 ? -15.520 25.824 -4.147 1.00 66.88 183 VAL A C 1
ATOM 1456 O O . VAL A 1 183 ? -14.779 25.833 -3.156 1.00 66.88 183 VAL A O 1
ATOM 1459 N N . PRO A 1 184 ? -15.876 24.666 -4.739 1.00 61.34 184 PRO A N 1
ATOM 1460 C CA . PRO A 1 184 ? -15.306 23.387 -4.340 1.00 61.34 184 PRO A CA 1
ATOM 1461 C C . PRO A 1 184 ? -13.816 23.387 -4.692 1.00 61.34 184 PRO A C 1
ATOM 1463 O O . PRO A 1 184 ? -13.425 23.225 -5.847 1.00 61.34 184 PRO A O 1
ATOM 1466 N N . THR A 1 185 ? -12.973 23.586 -3.685 1.00 58.75 185 THR A N 1
ATOM 1467 C CA . THR A 1 185 ? -11.524 23.666 -3.837 1.00 58.75 185 THR A CA 1
ATOM 1468 C C . THR A 1 185 ? -10.899 22.378 -3.328 1.00 58.75 185 THR A C 1
ATOM 1470 O O . THR A 1 185 ? -11.203 21.870 -2.247 1.00 58.75 185 THR A O 1
ATOM 1473 N N . ARG A 1 186 ? -10.010 21.813 -4.141 1.00 60.56 186 ARG A N 1
ATOM 1474 C CA . ARG A 1 186 ? -9.344 20.552 -3.841 1.00 60.56 186 ARG A CA 1
ATOM 1475 C C . ARG A 1 186 ? -7.938 20.834 -3.339 1.00 60.56 186 ARG A C 1
ATOM 1477 O O . ARG A 1 186 ? -7.051 21.128 -4.133 1.00 60.56 186 ARG A O 1
ATOM 1484 N N . LEU A 1 187 ? -7.728 20.718 -2.034 1.00 58.56 187 LEU A N 1
ATOM 1485 C CA . LEU A 1 187 ? -6.400 20.876 -1.446 1.00 58.56 187 LEU A CA 1
ATOM 1486 C C . LEU A 1 187 ? -5.560 19.634 -1.749 1.00 58.56 187 LEU A C 1
ATOM 1488 O O . LEU A 1 187 ? -5.899 18.543 -1.306 1.00 58.56 187 LEU A O 1
ATOM 1492 N N . VAL A 1 188 ? -4.467 19.740 -2.498 1.00 60.88 188 VAL A N 1
ATOM 1493 C CA . VAL A 1 188 ? -3.557 18.594 -2.655 1.00 60.88 188 VAL A CA 1
ATOM 1494 C C . VAL A 1 188 ? -2.780 18.432 -1.349 1.00 60.88 188 VAL A C 1
ATOM 1496 O O . VAL A 1 188 ? -1.864 19.194 -1.082 1.00 60.88 188 VAL A O 1
ATOM 1499 N N . THR A 1 189 ? -3.164 17.460 -0.518 1.00 67.50 189 THR A N 1
ATOM 1500 C CA . THR A 1 189 ? -2.524 17.237 0.794 1.00 67.50 189 THR A CA 1
ATOM 1501 C C . THR A 1 189 ? -1.328 16.293 0.733 1.00 67.50 189 THR A C 1
ATOM 1503 O O . THR A 1 189 ? -0.554 16.218 1.676 1.00 67.50 189 THR A O 1
ATOM 1506 N N . SER A 1 190 ? -1.199 15.509 -0.338 1.00 75.31 190 SER A N 1
ATOM 1507 C CA . SER A 1 190 ? -0.095 14.561 -0.517 1.00 75.31 190 SER A CA 1
ATOM 1508 C C . SER A 1 190 ? 0.033 14.141 -1.976 1.00 75.31 190 SER A C 1
ATOM 1510 O O . SER A 1 190 ? -0.942 14.170 -2.737 1.00 75.31 190 SER A O 1
ATOM 1512 N N . TRP A 1 191 ? 1.230 13.707 -2.352 1.00 84.38 191 TRP A N 1
ATOM 1513 C CA . TRP A 1 191 ? 1.545 13.201 -3.682 1.00 84.38 191 TRP A CA 1
ATOM 1514 C C . TRP A 1 191 ? 1.790 11.692 -3.653 1.00 84.38 191 TRP A C 1
ATOM 1516 O O . TRP A 1 191 ? 2.098 11.111 -2.616 1.00 84.38 191 TRP A O 1
ATOM 1526 N N . ARG A 1 192 ? 1.600 11.041 -4.800 1.00 87.44 192 ARG A N 1
ATOM 1527 C CA . ARG A 1 192 ? 1.930 9.633 -5.026 1.00 87.44 192 ARG A CA 1
ATOM 1528 C C . ARG A 1 192 ? 2.956 9.541 -6.137 1.00 87.44 192 ARG A C 1
ATOM 1530 O O . ARG A 1 192 ? 2.723 10.070 -7.224 1.00 87.44 192 ARG A O 1
ATOM 1537 N N . MET A 1 193 ? 4.043 8.831 -5.868 1.00 89.75 193 MET A N 1
ATOM 1538 C CA . MET A 1 193 ? 4.983 8.423 -6.899 1.00 89.75 193 MET A CA 1
ATOM 1539 C C . MET A 1 193 ? 4.382 7.249 -7.682 1.00 89.75 193 MET A C 1
ATOM 1541 O O . MET A 1 193 ? 4.007 6.230 -7.107 1.00 89.75 193 MET A O 1
ATOM 1545 N N . CYS A 1 194 ? 4.243 7.398 -8.995 1.00 91.06 194 CYS A N 1
ATOM 1546 C CA . CYS A 1 194 ? 3.757 6.366 -9.907 1.00 91.06 194 CYS A CA 1
ATOM 1547 C C . CYS A 1 194 ? 4.803 6.118 -10.993 1.00 91.06 194 CYS A C 1
ATOM 1549 O O . CYS A 1 194 ? 5.401 7.061 -11.506 1.00 91.06 194 CYS A O 1
ATOM 1551 N N . ILE A 1 195 ? 5.008 4.861 -11.371 1.00 92.31 195 ILE A N 1
ATOM 1552 C CA . ILE A 1 195 ? 5.952 4.485 -12.426 1.00 92.31 195 ILE A CA 1
ATOM 1553 C C . ILE A 1 195 ? 5.153 4.025 -13.643 1.00 92.31 195 ILE A C 1
ATOM 1555 O O . ILE A 1 195 ? 4.215 3.236 -13.533 1.00 92.31 195 ILE A O 1
ATOM 1559 N N . ASP A 1 196 ? 5.499 4.554 -14.813 1.00 92.88 196 ASP A N 1
ATOM 1560 C CA . ASP A 1 196 ? 4.805 4.243 -16.061 1.00 92.88 196 ASP A CA 1
ATOM 1561 C C . ASP A 1 196 ? 5.330 2.939 -16.680 1.00 92.88 196 ASP A C 1
ATOM 1563 O O . ASP A 1 196 ? 6.179 2.947 -17.571 1.00 92.88 196 ASP A O 1
ATOM 1567 N N . TYR A 1 197 ? 4.803 1.807 -16.213 1.00 93.12 197 TYR A N 1
ATOM 1568 C CA . TYR A 1 197 ? 5.194 0.476 -16.687 1.00 93.12 197 TYR A CA 1
ATOM 1569 C C . TYR A 1 197 ? 4.565 0.064 -18.024 1.00 93.12 197 TYR A C 1
ATOM 1571 O O . TYR A 1 197 ? 4.690 -1.091 -18.412 1.00 93.12 197 TYR A O 1
ATOM 1579 N N . ARG A 1 198 ? 3.893 0.952 -18.773 1.00 93.56 198 ARG A N 1
ATOM 1580 C CA . ARG A 1 198 ? 3.153 0.554 -19.992 1.00 93.56 198 ARG A CA 1
ATOM 1581 C C . ARG A 1 198 ? 4.010 -0.210 -21.007 1.00 93.56 198 ARG A C 1
ATOM 1583 O O . ARG A 1 198 ? 3.552 -1.212 -21.547 1.00 93.56 198 ARG A O 1
ATOM 1590 N N . LYS A 1 199 ? 5.254 0.228 -21.236 1.00 93.25 199 LYS A N 1
ATOM 1591 C CA . LYS A 1 199 ? 6.190 -0.450 -22.155 1.00 93.25 199 LYS A CA 1
ATOM 1592 C C . LYS A 1 199 ? 6.670 -1.794 -21.618 1.00 93.25 199 LYS A C 1
ATOM 1594 O O . LYS A 1 199 ? 6.751 -2.751 -22.378 1.00 93.25 199 LYS A O 1
ATOM 1599 N N . LEU A 1 200 ? 6.949 -1.870 -20.318 1.00 93.00 200 LEU A N 1
ATOM 1600 C CA . LEU A 1 200 ? 7.319 -3.122 -19.666 1.00 93.00 200 LEU A CA 1
ATOM 1601 C C . LEU A 1 200 ? 6.161 -4.123 -19.731 1.00 93.00 200 LEU A C 1
ATOM 1603 O O . LEU A 1 200 ? 6.347 -5.236 -20.208 1.00 93.00 200 LEU A O 1
ATOM 1607 N N . ASN A 1 201 ? 4.958 -3.702 -19.343 1.00 93.06 201 ASN A N 1
ATOM 1608 C CA . ASN A 1 201 ? 3.750 -4.525 -19.351 1.00 93.06 201 ASN A CA 1
ATOM 1609 C C . ASN A 1 201 ? 3.434 -5.063 -20.753 1.00 93.06 201 ASN A C 1
ATOM 1611 O O . ASN A 1 201 ? 3.003 -6.203 -20.877 1.00 93.06 201 ASN A O 1
ATOM 1615 N N . ALA A 1 202 ? 3.679 -4.279 -21.809 1.00 93.31 202 ALA A N 1
ATOM 1616 C CA . ALA A 1 202 ? 3.519 -4.731 -23.193 1.00 93.31 202 ALA A CA 1
ATOM 1617 C C . ALA A 1 202 ? 4.532 -5.817 -23.601 1.00 93.31 202 ALA A C 1
ATOM 1619 O O . ALA A 1 202 ? 4.219 -6.653 -24.440 1.00 93.31 202 ALA A O 1
ATOM 1620 N N . ALA A 1 203 ? 5.729 -5.807 -23.011 1.00 94.44 203 ALA A N 1
ATOM 1621 C CA . ALA A 1 203 ? 6.765 -6.817 -23.222 1.00 94.44 203 ALA A CA 1
ATOM 1622 C C . ALA A 1 203 ? 6.644 -8.023 -22.272 1.00 94.44 203 ALA A C 1
ATOM 1624 O O . ALA A 1 203 ? 7.410 -8.980 -22.393 1.00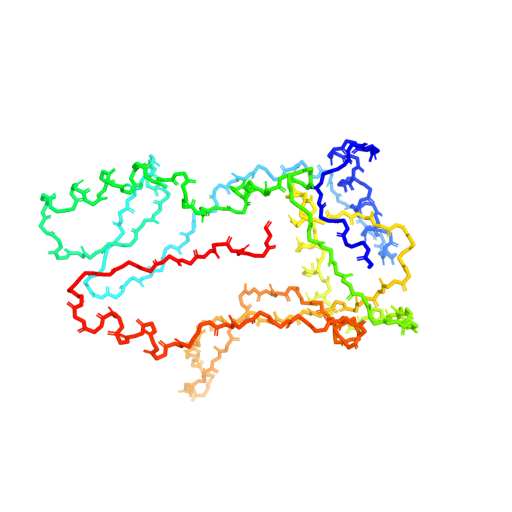 94.44 203 ALA A O 1
ATOM 1625 N N . THR A 1 204 ? 5.731 -7.970 -21.301 1.00 94.31 204 THR A N 1
ATOM 1626 C CA . THR A 1 204 ? 5.562 -9.005 -20.280 1.00 94.31 204 THR A CA 1
ATOM 1627 C C . THR A 1 204 ? 4.579 -10.059 -20.770 1.00 94.31 204 THR A C 1
ATOM 1629 O O . THR A 1 204 ? 3.517 -9.721 -21.295 1.00 94.31 204 THR A O 1
ATOM 1632 N N . LYS A 1 205 ? 4.896 -11.337 -20.553 1.00 94.06 205 LYS A N 1
ATOM 1633 C CA . LYS A 1 205 ? 3.975 -12.427 -20.871 1.00 94.06 205 LYS A CA 1
ATOM 1634 C C . LYS A 1 205 ? 2.751 -12.345 -19.966 1.00 94.06 205 LYS A C 1
ATOM 1636 O O . LYS A 1 205 ? 2.886 -12.320 -18.743 1.00 94.06 205 LYS A O 1
ATOM 1641 N N . LYS A 1 206 ? 1.556 -12.314 -20.561 1.00 90.56 206 LYS A N 1
ATOM 1642 C CA . LYS A 1 206 ? 0.304 -12.235 -19.799 1.00 90.56 206 LYS A CA 1
ATOM 1643 C C . LYS A 1 206 ? 0.065 -13.516 -19.016 1.00 90.56 206 LYS A C 1
ATOM 1645 O O . LYS A 1 206 ? 0.039 -14.613 -19.579 1.00 90.56 206 LYS A O 1
ATOM 1650 N N . ASP A 1 207 ? -0.159 -13.344 -17.725 1.00 87.31 207 ASP A N 1
ATOM 1651 C CA . ASP A 1 207 ? -0.547 -14.432 -16.851 1.00 87.31 207 ASP A CA 1
ATOM 1652 C C . ASP A 1 207 ? -2.052 -14.701 -16.953 1.00 87.31 207 ASP A C 1
ATOM 1654 O O . ASP A 1 207 ? -2.850 -13.769 -17.069 1.00 87.31 207 ASP A O 1
ATOM 1658 N N . HIS A 1 208 ? -2.435 -15.974 -16.935 1.00 83.75 208 HIS A N 1
ATOM 1659 C CA . HIS A 1 208 ? -3.823 -16.419 -17.082 1.00 83.75 208 HIS A CA 1
ATOM 1660 C C . HIS A 1 208 ? -4.360 -16.934 -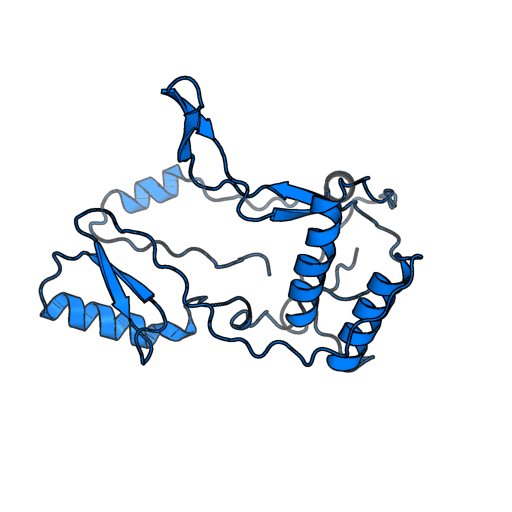15.744 1.00 83.75 208 HIS A C 1
ATOM 1662 O O . HIS A 1 208 ? -4.900 -18.036 -15.660 1.00 83.75 208 HIS A O 1
ATOM 1668 N N . PHE A 1 209 ? -4.210 -16.136 -14.685 1.00 83.69 209 PHE A N 1
ATOM 1669 C CA . PHE A 1 209 ? -4.865 -16.414 -13.411 1.00 83.69 209 PHE A CA 1
ATOM 1670 C C . PHE A 1 209 ? -6.271 -15.804 -13.399 1.00 83.69 209 PHE A C 1
ATOM 1672 O O . PHE A 1 209 ? -6.406 -14.583 -13.520 1.00 83.69 209 PHE A O 1
ATOM 1679 N N . PRO A 1 210 ? -7.331 -16.621 -13.263 1.00 86.62 210 PRO A N 1
ATOM 1680 C CA . PRO A 1 210 ? -8.683 -16.099 -13.178 1.00 86.62 210 PRO A CA 1
ATOM 1681 C C . PRO A 1 210 ? -8.854 -15.361 -11.851 1.00 86.62 210 PRO A C 1
ATOM 1683 O O . PRO A 1 210 ? -8.667 -15.933 -10.776 1.00 86.62 210 PRO A O 1
ATOM 1686 N N . LEU A 1 211 ? -9.237 -14.088 -11.924 1.00 85.50 211 LEU A N 1
ATOM 1687 C CA . LEU A 1 211 ? -9.735 -13.388 -10.749 1.00 85.50 211 LEU A CA 1
ATOM 1688 C C . LEU A 1 211 ? -11.142 -13.910 -10.429 1.00 85.50 211 LEU A C 1
ATOM 1690 O O . LEU A 1 211 ? -11.937 -14.106 -11.355 1.00 85.50 211 LEU A O 1
ATOM 1694 N N . PRO A 1 212 ? -11.468 -14.151 -9.149 1.00 85.88 212 PRO A N 1
ATOM 1695 C CA . PRO A 1 212 ? -12.807 -14.577 -8.774 1.00 85.88 212 PRO A CA 1
ATOM 1696 C C . PRO A 1 212 ? -13.831 -13.501 -9.155 1.00 85.88 212 PRO A C 1
ATOM 1698 O O . PRO A 1 212 ? -13.585 -12.303 -8.997 1.00 85.88 212 PRO A O 1
ATOM 1701 N N . PHE A 1 213 ? -14.995 -13.929 -9.645 1.00 86.62 213 PHE A N 1
ATOM 1702 C CA . PHE A 1 213 ? -16.096 -13.018 -9.943 1.00 86.62 213 PHE A CA 1
ATOM 1703 C C . PHE A 1 213 ? -16.696 -12.480 -8.645 1.00 86.62 213 PHE A C 1
ATOM 1705 O O . PHE A 1 213 ? -17.027 -13.246 -7.738 1.00 86.62 213 PHE A O 1
ATOM 1712 N N . ILE A 1 214 ? -16.869 -11.159 -8.577 1.00 89.94 214 ILE A N 1
ATOM 1713 C CA . ILE A 1 214 ? -17.399 -10.483 -7.387 1.00 89.94 214 ILE A CA 1
ATOM 1714 C C . ILE A 1 214 ? -18.806 -10.997 -7.061 1.00 89.94 214 ILE A C 1
ATOM 1716 O O . ILE A 1 214 ? -19.086 -11.274 -5.899 1.00 89.94 214 ILE A O 1
ATOM 1720 N N . ASP A 1 215 ? -19.650 -11.219 -8.069 1.00 91.62 215 ASP A N 1
ATOM 1721 C CA . ASP A 1 215 ? -21.027 -11.691 -7.873 1.00 91.62 215 ASP A CA 1
ATOM 1722 C C . ASP A 1 215 ? -21.076 -13.043 -7.152 1.00 91.62 215 ASP A C 1
ATOM 1724 O O . ASP A 1 215 ? -21.825 -13.210 -6.194 1.00 91.62 215 ASP A O 1
ATOM 1728 N N . GLN A 1 216 ? -20.182 -13.972 -7.504 1.00 88.31 216 GLN A N 1
ATOM 1729 C CA . GLN A 1 216 ? -20.084 -15.268 -6.823 1.00 88.31 216 GLN A CA 1
ATOM 1730 C C . GLN A 1 216 ? -19.644 -15.122 -5.361 1.00 88.31 216 GLN A C 1
ATOM 1732 O O . GLN A 1 216 ? -20.045 -15.908 -4.500 1.00 88.31 216 GLN A O 1
ATOM 1737 N N . MET A 1 217 ? -18.797 -14.134 -5.059 1.00 87.38 217 MET A N 1
ATOM 1738 C CA . MET A 1 217 ? -18.429 -13.834 -3.675 1.00 87.38 217 MET A CA 1
ATOM 1739 C C . MET A 1 217 ? -19.611 -13.237 -2.906 1.00 87.38 217 MET A C 1
ATOM 1741 O O . MET A 1 217 ? -19.822 -13.606 -1.752 1.00 87.38 217 MET A O 1
ATOM 1745 N N . LEU A 1 218 ? -20.395 -12.358 -3.536 1.00 89.31 218 LEU A N 1
ATOM 1746 C CA . LEU A 1 218 ? -21.575 -11.737 -2.932 1.00 89.31 218 LEU A CA 1
ATOM 1747 C C . LEU A 1 218 ? -22.696 -12.749 -2.673 1.00 89.31 218 LEU A C 1
ATOM 1749 O O . LEU A 1 218 ? -23.272 -12.740 -1.589 1.00 89.31 218 LEU A O 1
ATOM 1753 N N . GLU A 1 219 ? -22.956 -13.668 -3.602 1.00 90.38 219 GLU A N 1
ATOM 1754 C CA . GLU A 1 219 ? -23.930 -14.753 -3.417 1.00 90.38 219 GLU A CA 1
ATOM 1755 C C . GLU A 1 219 ? -23.591 -15.616 -2.196 1.00 90.38 219 GLU A C 1
ATOM 1757 O O . GLU A 1 219 ? -24.458 -15.916 -1.378 1.00 90.38 219 GLU A O 1
ATOM 1762 N N . ARG A 1 220 ? -22.307 -15.945 -1.996 1.00 87.00 220 ARG A N 1
ATOM 1763 C CA . ARG A 1 220 ? -21.852 -16.692 -0.808 1.00 87.00 220 ARG A CA 1
ATOM 1764 C C . ARG A 1 220 ? -22.029 -15.915 0.500 1.00 87.00 220 ARG A C 1
ATOM 1766 O O . ARG A 1 220 ? -22.096 -16.528 1.568 1.00 87.00 220 ARG A O 1
ATOM 1773 N N . LEU A 1 221 ? -22.069 -14.585 0.430 1.00 89.88 221 LEU A N 1
ATOM 1774 C CA . LEU A 1 221 ? -22.268 -13.703 1.579 1.00 89.88 221 LEU A CA 1
ATOM 1775 C C . LEU A 1 221 ? -23.749 -13.426 1.874 1.00 89.88 221 LEU A C 1
ATOM 1777 O O . LEU A 1 221 ? -24.052 -13.044 3.001 1.00 89.88 221 LEU A O 1
ATOM 1781 N N . ALA A 1 222 ? -24.659 -13.647 0.918 1.00 87.06 222 ALA A N 1
ATOM 1782 C CA . ALA A 1 222 ? -26.065 -13.230 0.989 1.00 87.06 222 ALA A CA 1
ATOM 1783 C C . ALA A 1 222 ? -26.854 -13.802 2.187 1.00 87.06 222 ALA A C 1
ATOM 1785 O O . ALA A 1 222 ? -27.867 -13.234 2.585 1.00 87.06 222 ALA A O 1
ATOM 1786 N N . GLU A 1 223 ? -26.371 -14.875 2.815 1.00 88.06 223 GLU A N 1
ATOM 1787 C CA . GLU A 1 223 ? -27.007 -15.510 3.980 1.00 88.06 223 GLU A CA 1
ATOM 1788 C C . GLU A 1 223 ? -26.234 -15.306 5.296 1.00 88.06 223 GLU A C 1
ATOM 1790 O O . GLU A 1 223 ? -26.572 -15.890 6.329 1.00 88.06 223 GLU A O 1
ATOM 1795 N N . LYS A 1 224 ? -25.151 -14.519 5.289 1.00 91.75 224 LYS A N 1
ATOM 1796 C CA . LYS A 1 224 ? -24.299 -14.324 6.469 1.00 91.75 224 LYS A CA 1
ATOM 1797 C C . LYS A 1 224 ? -24.674 -13.036 7.196 1.00 91.75 224 LYS A C 1
ATOM 1799 O O . LYS A 1 224 ? -24.609 -11.948 6.641 1.00 91.75 224 LYS A O 1
ATOM 1804 N N . GLN A 1 225 ? -25.014 -13.166 8.478 1.00 90.31 225 GLN A N 1
ATOM 1805 C CA . GLN A 1 225 ? -25.337 -12.027 9.348 1.00 90.31 225 GLN A CA 1
ATOM 1806 C C . GLN A 1 225 ? -24.096 -11.253 9.813 1.00 90.31 225 GLN A C 1
ATOM 1808 O O . GLN A 1 225 ? -24.187 -10.071 10.133 1.00 90.31 225 GLN A O 1
ATOM 1813 N N . TYR A 1 226 ? -22.939 -11.918 9.850 1.00 87.94 226 TYR A N 1
ATOM 1814 C CA . TYR A 1 226 ? -21.673 -11.351 10.299 1.00 87.94 226 TYR A CA 1
ATOM 1815 C C . TYR A 1 226 ? -20.601 -11.610 9.248 1.00 87.94 226 TYR A C 1
ATOM 1817 O O . TYR A 1 226 ? -20.415 -12.745 8.806 1.00 87.94 226 TYR A O 1
ATOM 1825 N N . PHE A 1 227 ? -19.887 -10.559 8.865 1.00 90.12 227 PHE A N 1
ATOM 1826 C CA . PHE A 1 227 ? -18.790 -10.612 7.910 1.00 90.12 227 PHE A CA 1
ATOM 1827 C C . PHE A 1 227 ? -17.656 -9.698 8.374 1.00 90.12 227 PHE A C 1
ATOM 1829 O O . PHE A 1 227 ? -17.882 -8.704 9.066 1.00 90.12 227 PHE A O 1
ATOM 1836 N N . SER A 1 228 ? -16.439 -10.032 7.955 1.00 88.06 228 SER A N 1
ATOM 1837 C CA . SER A 1 228 ? -15.241 -9.236 8.203 1.00 88.06 228 SER A CA 1
ATOM 1838 C C . SER A 1 228 ? -14.548 -8.974 6.877 1.00 88.06 228 SER A C 1
ATOM 1840 O O . SER A 1 228 ? -14.334 -9.902 6.097 1.00 88.06 228 SER A O 1
ATOM 1842 N N . PHE A 1 229 ? -14.176 -7.721 6.640 1.00 87.75 229 PHE A N 1
ATOM 1843 C CA . PHE A 1 229 ? -13.351 -7.332 5.503 1.00 87.75 229 PHE A CA 1
ATOM 1844 C C . PHE A 1 229 ? -11.948 -7.008 5.998 1.00 87.75 229 PHE A C 1
ATOM 1846 O O . PHE A 1 229 ? -11.779 -6.233 6.938 1.00 87.75 229 PHE A O 1
ATOM 1853 N N . LEU A 1 230 ? -10.954 -7.613 5.359 1.00 89.00 230 LEU A N 1
ATOM 1854 C CA . LEU A 1 230 ? -9.545 -7.350 5.603 1.00 89.00 230 LEU A CA 1
ATOM 1855 C C . LEU A 1 230 ? -8.950 -6.848 4.295 1.00 89.00 230 LEU A C 1
ATOM 1857 O O . LEU A 1 230 ? -9.148 -7.468 3.252 1.00 89.00 230 LEU A O 1
ATOM 1861 N N . ASP A 1 231 ? -8.242 -5.728 4.362 1.00 88.06 231 ASP A N 1
ATOM 1862 C CA . ASP A 1 231 ? -7.499 -5.182 3.234 1.00 88.06 231 ASP A CA 1
ATOM 1863 C C . ASP A 1 231 ? -6.008 -5.206 3.565 1.00 88.06 231 ASP A C 1
ATOM 1865 O O . ASP A 1 231 ? -5.598 -4.875 4.683 1.00 88.06 231 ASP A O 1
ATOM 1869 N N . GLY A 1 232 ? -5.201 -5.634 2.599 1.00 85.25 232 GLY A N 1
ATOM 1870 C CA . GLY A 1 232 ? -3.757 -5.689 2.754 1.00 85.25 232 GLY A CA 1
ATOM 1871 C C . GLY A 1 232 ? -3.193 -4.276 2.747 1.00 85.25 232 GLY A C 1
ATOM 1872 O O . GLY A 1 232 ? -3.235 -3.594 1.721 1.00 85.25 232 GLY A O 1
ATOM 1873 N N . TYR A 1 233 ? -2.627 -3.835 3.872 1.00 77.50 233 TYR A N 1
ATOM 1874 C CA . TYR A 1 233 ? -1.886 -2.581 3.914 1.00 77.50 233 TYR A CA 1
ATOM 1875 C C . TYR A 1 233 ? -0.669 -2.717 3.002 1.00 77.50 233 TYR A C 1
ATOM 1877 O O . TYR A 1 233 ? 0.328 -3.310 3.390 1.00 77.50 233 TYR A O 1
ATOM 1885 N N . ILE A 1 234 ? -0.782 -2.175 1.783 1.00 75.62 234 ILE A N 1
ATOM 1886 C CA . ILE A 1 234 ? 0.282 -2.201 0.774 1.00 75.62 234 ILE A CA 1
ATOM 1887 C C . ILE A 1 234 ? 0.556 -3.633 0.294 1.00 75.62 234 ILE A C 1
ATOM 1889 O O . ILE A 1 234 ? 1.689 -4.070 0.201 1.00 75.62 234 ILE A O 1
ATOM 1893 N N . GLY A 1 235 ? -0.499 -4.368 -0.068 1.00 72.75 235 GLY A N 1
ATOM 1894 C CA . GLY A 1 235 ? -0.416 -5.799 -0.404 1.00 72.75 235 GLY A CA 1
ATOM 1895 C C . GLY A 1 235 ? 0.493 -6.220 -1.575 1.00 72.75 235 GLY A C 1
ATOM 1896 O O . GLY A 1 235 ? 0.510 -7.401 -1.901 1.00 72.75 235 GLY A O 1
ATOM 1897 N N . TYR A 1 236 ? 1.216 -5.298 -2.219 1.00 76.06 236 TYR A N 1
ATOM 1898 C CA . TYR A 1 236 ? 2.231 -5.610 -3.235 1.00 76.06 236 TYR A CA 1
ATOM 1899 C C . TYR A 1 236 ? 3.677 -5.584 -2.713 1.00 76.06 236 TYR A C 1
ATOM 1901 O O . TYR A 1 236 ? 4.540 -6.159 -3.378 1.00 76.06 236 TYR A O 1
ATOM 1909 N N . PHE A 1 237 ? 3.954 -4.879 -1.610 1.00 69.12 237 PHE A N 1
ATOM 1910 C CA . PHE A 1 237 ? 5.291 -4.782 -1.006 1.00 69.12 237 PHE A CA 1
ATOM 1911 C C . PHE A 1 237 ? 5.374 -5.712 0.204 1.00 69.12 237 PHE A C 1
ATOM 1913 O O . PHE A 1 237 ? 6.447 -6.327 0.378 1.00 69.12 237 PHE A O 1
#

Secondary structure (DSSP, 8-state):
-----S----S--HHHHHHHHHHHHHTT---------------------PPPPPTTEEEEESSGGG-SEEEEETT--HHHHHHHHHHHHHTGGGS--SGGG--PPPTTT-----PBPTTPPP-BPPPPP--HHHHHHHHHHHHHHHHTTS----SS-S-B--EEEEE--PPEEEEEPTTS-EEEEE----EEEEE--HHHHHHBPPP-PPPPPHHHHHHHHTT-S-------TTTT-

Organism: Salvia divinorum (NCBI:txid28513)

Foldseek 3Di:
DDPDQDDDDDDDDLVGQLVVLVVVVVVVDPDDDDDDDDDDDDPPPPPPPDDDDDPQKDWDALDPPRPDTDIDGPPDDPVVVVVVSVVCNVCVLVDCRDLLSPPDDHVVVPDDDFAFDPPQQFDADDADDDDPVQVVQVSVVVSVCSSSSRDGDDPDDSHHFYKDKDQDFDDFDQDQPPVRDGDRDTDRPDIDIDTDCVSVVVRTDDDDDDDDDVVVVVVVCVPPPDDDDDDDPPVVD

Solvent-accessible surface area (backbone atoms only — not comparable to full-atom values): 15734 Å² total; per-residue (Å²): 94,88,68,81,66,67,61,75,98,79,85,74,57,78,69,54,54,51,55,51,50,54,55,59,62,58,71,75,63,93,74,90,79,90,80,78,91,75,72,78,80,72,84,67,77,72,79,70,81,74,74,89,68,62,92,62,48,38,80,48,56,77,40,74,94,73,29,66,74,44,82,44,63,60,80,56,53,69,70,59,46,54,53,50,49,55,52,50,57,73,46,47,87,79,54,76,85,52,80,88,67,66,77,58,73,53,31,86,80,58,69,82,79,55,52,57,41,89,86,56,79,79,48,73,50,70,78,58,91,64,58,71,78,58,50,67,51,49,58,59,57,50,53,54,35,41,78,69,54,69,48,81,92,71,96,82,66,68,62,36,62,29,64,44,80,43,73,42,88,54,71,75,41,73,43,68,44,101,82,73,44,77,41,78,40,73,57,73,80,47,76,38,86,41,70,55,50,66,70,57,58,71,36,35,56,83,81,89,74,83,75,81,58,65,65,65,56,48,61,73,43,73,83,56,95,73,86,85,88,83,78,67,82,62,78,88,100

InterPro domains:
  IPR043502 DNA/RNA polymerase superfamily [SSF56672] (109-237)
  IPR053134 RNA-directed DNA polymerase homolog [PTHR24559] (78-236)

pLDDT: mean 76.63, std 20.03, range [24.88, 96.25]

Mean predicted aligned error: 12.97 Å

Sequence (237 aa):
MEFYQTKGSAGSSRPAQLASMEKLLDQEDHSTDGLEKNSLPQEENPTKELKKLPPGLKYAYLGKEETMPVIINSQLTQGREEELMKVLERIQKAIGWTLSYLVGISPDLCMHHIRLEEGAKTHRDPKRKLNPHMREEVPKEVLKLVSLEIIYSIPDSKWVSPVHMVPKKSGIQVVTNAKNEFVPTRLVTSWRMCIDYRKLNAATKKDHFPLPFIDQMLERLAEKQYFSFLDGYIGYF

Nearest PDB structures (foldseek):
  4v5z-assembly1_Be  TM=3.777E-01  e=1.994E+00  Canis lupus familiaris
  6hiv-assembly1_DW  TM=1.497E-01  e=5.240E+00  Trypanosoma brucei brucei